Protein AF-A0A1V5L4I0-F1 (afdb_monomer)

Nearest PDB structures (foldseek):
  5oeh-assembly1_A  TM=4.488E-01  e=4.519E+00  Homo sapiens

Radius of gyration: 21.39 Å; Cα contacts (8 Å, |Δi|>4): 275; chains: 1; bounding box: 57×48×57 Å

Sequence (275 aa):
MVDYLITRLFEIEHKRDAINALISMSSSLIPVLKDIIENEKYKTNILVYLIEIIGKIMGRDGKDALLKCLINTKNRRVKEAVLKALNNKSVIVEKSYIKDINKLIYKEMKNISFLISCLVNIEEDGNENDFKEVVINAIIDDINQAKLRVVGMVNLFLKEKVDCKNILIKDNLDNIKACGIKLGKIEAFNNLPYKIILGRIDKDFKNNKKDIKESLSQIITSDFEMTTKWLRACGLKLAYLVDKDYFLKDFEKATTDPASVVRETAYKVLYKGDK

Mean predicted aligned error: 9.09 Å

Solvent-accessible surface area (backbone atoms only — not comparable to full-atom values): 15451 Å² total; per-residue (Å²): 110,68,68,58,38,59,59,31,56,76,38,80,90,43,23,65,58,27,52,52,53,55,50,71,54,34,67,80,43,41,68,60,52,37,56,43,57,75,63,57,76,56,59,68,73,54,48,31,53,54,39,50,45,42,40,73,46,51,53,74,68,36,50,53,44,41,54,52,41,49,73,69,54,73,48,63,68,47,38,51,37,34,37,50,26,42,57,76,65,65,46,72,70,51,81,90,49,49,68,59,53,50,51,50,41,53,49,40,51,52,39,40,50,52,46,43,49,36,48,46,26,54,70,68,59,78,74,88,50,82,64,54,55,57,39,48,52,40,44,51,51,54,37,51,53,38,51,51,52,40,53,42,59,49,53,27,71,60,75,65,84,79,74,81,76,81,84,80,61,59,73,62,44,49,59,39,52,74,66,69,55,62,67,73,54,66,69,62,51,78,86,49,60,59,65,63,50,40,66,65,45,34,80,80,66,65,70,75,93,57,55,44,66,60,35,34,50,48,45,49,69,47,53,73,78,69,38,52,65,62,43,24,25,41,26,51,56,47,41,49,76,74,42,48,78,84,42,46,68,61,36,59,57,30,54,70,42,92,48,63,65,31,15,54,44,23,47,40,64,73,77,58,55,92,123

Secondary structure (DSSP, 8-state):
-HHHHHHHTT-HHHHHHHHHHHHHTGGGGHHHHHHHHHTT-S-HHHHHHHHHHHHHH--HHHHHHHHHHHHH---HHHHHHHHHHHHHTTPPPPHHHHHHHHHHHHHHHHHHHHHHHHHHHHHTT----HHHHHHHHHHHHHHHHHHHHHHHHHHHHH-S----SSSSSHHHHHHHHTTT--THHHHTTSSS-HHHHHHHHHHHH-PPP--HHHHHHHHHHS-TTTS-HHHHHHHHHHHHHHHTTTTHHHHHHHTT-SSHHHHHHHHIIIII---

Structure (mmCIF, N/CA/C/O backbone):
data_AF-A0A1V5L4I0-F1
#
_entry.id   AF-A0A1V5L4I0-F1
#
loop_
_atom_site.group_PDB
_atom_site.id
_atom_site.type_symbol
_atom_site.label_atom_id
_atom_site.label_alt_id
_atom_site.label_comp_id
_atom_site.label_asym_id
_atom_site.label_entity_id
_atom_site.label_seq_id
_atom_site.pdbx_PDB_ins_code
_atom_site.Cartn_x
_atom_site.Cartn_y
_atom_site.Cartn_z
_atom_site.occupancy
_atom_site.B_iso_or_equiv
_atom_site.auth_seq_id
_atom_site.auth_comp_id
_atom_site.auth_asym_id
_atom_site.auth_atom_id
_atom_site.pdbx_PDB_model_num
ATOM 1 N N . MET A 1 1 ? 0.931 -15.833 -28.528 1.00 79.88 1 MET A N 1
ATOM 2 C CA . MET A 1 1 ? 2.104 -16.400 -27.814 1.00 79.88 1 MET A CA 1
ATOM 3 C C . MET A 1 1 ? 2.351 -15.701 -26.478 1.00 79.88 1 MET A C 1
ATOM 5 O O . MET A 1 1 ? 2.413 -16.394 -25.474 1.00 79.88 1 MET A O 1
ATOM 9 N N . VAL A 1 2 ? 2.431 -14.364 -26.429 1.00 81.06 2 VAL A N 1
ATOM 10 C CA . VAL A 1 2 ? 2.614 -13.619 -25.164 1.00 81.06 2 VAL A CA 1
ATOM 11 C C . VAL A 1 2 ? 1.481 -13.884 -24.163 1.00 81.06 2 VAL A C 1
ATOM 13 O O . VAL A 1 2 ? 1.766 -14.260 -23.033 1.00 81.06 2 VAL A O 1
ATOM 16 N N . ASP A 1 3 ? 0.214 -13.822 -24.586 1.00 81.19 3 ASP A N 1
ATOM 17 C CA . ASP A 1 3 ? -0.932 -14.103 -23.698 1.00 81.19 3 ASP A CA 1
ATOM 18 C C . ASP A 1 3 ? -0.922 -15.526 -23.124 1.00 81.19 3 ASP A C 1
ATOM 20 O O . ASP A 1 3 ? -1.280 -15.749 -21.968 1.00 81.19 3 ASP A O 1
ATOM 24 N N . TYR A 1 4 ? -0.438 -16.494 -23.907 1.00 85.44 4 TYR A N 1
ATOM 25 C CA . TYR A 1 4 ? -0.246 -17.865 -23.441 1.00 85.44 4 TYR A CA 1
ATOM 26 C C . TYR A 1 4 ? 0.802 -17.924 -22.321 1.00 85.44 4 TYR A C 1
ATOM 28 O O . TYR A 1 4 ? 0.533 -18.480 -21.260 1.00 85.44 4 TYR A O 1
ATOM 36 N N . LEU A 1 5 ? 1.964 -17.287 -22.505 1.00 85.19 5 LEU A N 1
ATOM 37 C CA . LEU A 1 5 ? 3.008 -17.228 -21.476 1.00 85.19 5 LEU A CA 1
ATOM 38 C C . LEU A 1 5 ? 2.544 -16.483 -20.216 1.00 85.19 5 LEU A C 1
ATOM 40 O O . LEU A 1 5 ? 2.857 -16.911 -19.109 1.00 85.19 5 LEU A O 1
ATOM 44 N N . ILE A 1 6 ? 1.753 -15.416 -20.364 1.00 82.81 6 ILE A N 1
ATOM 45 C CA . ILE A 1 6 ? 1.159 -14.690 -19.231 1.00 82.81 6 ILE A CA 1
ATOM 46 C C . ILE A 1 6 ? 0.182 -15.584 -18.465 1.00 82.81 6 ILE A C 1
ATOM 48 O O . ILE A 1 6 ? 0.200 -15.601 -17.237 1.00 82.81 6 ILE A O 1
ATOM 52 N N . THR A 1 7 ? -0.620 -16.380 -19.171 1.00 81.25 7 THR A N 1
ATOM 53 C CA . THR A 1 7 ? -1.537 -17.344 -18.546 1.00 81.25 7 THR A CA 1
ATOM 54 C C . THR A 1 7 ? -0.767 -18.433 -17.786 1.00 81.25 7 THR A C 1
ATOM 56 O O . THR A 1 7 ? -1.160 -18.824 -16.690 1.00 81.25 7 THR A O 1
ATOM 59 N N . ARG A 1 8 ? 0.403 -18.852 -18.281 1.00 84.06 8 ARG A N 1
ATOM 60 C CA . ARG A 1 8 ? 1.276 -19.811 -17.579 1.00 84.06 8 ARG A CA 1
ATOM 61 C C . ARG A 1 8 ? 1.972 -19.233 -16.338 1.00 84.06 8 ARG A C 1
ATOM 63 O O . ARG A 1 8 ? 2.458 -20.003 -15.516 1.00 84.06 8 ARG A O 1
ATOM 70 N N . LEU A 1 9 ? 1.966 -17.911 -16.116 1.00 81.62 9 LEU A N 1
ATOM 71 C CA . LEU A 1 9 ? 2.456 -17.317 -14.857 1.00 81.62 9 LEU A CA 1
ATOM 72 C C . LEU A 1 9 ? 1.605 -17.707 -13.635 1.00 81.62 9 LEU A C 1
ATOM 74 O O . LEU A 1 9 ? 2.059 -17.538 -12.500 1.00 81.62 9 LEU A O 1
ATOM 78 N N . PHE A 1 10 ? 0.386 -18.208 -13.850 1.00 78.25 10 PHE A N 1
ATOM 79 C CA . PHE A 1 10 ? -0.503 -18.686 -12.789 1.00 78.25 10 PHE A CA 1
ATOM 80 C C . PHE A 1 10 ? -0.213 -20.114 -12.331 1.00 78.25 10 PHE A C 1
ATOM 82 O O . PHE A 1 10 ? -0.656 -20.509 -11.254 1.00 78.25 10 PHE A O 1
ATOM 89 N N . GLU A 1 11 ? 0.516 -20.882 -13.130 1.00 82.44 11 GLU A N 1
ATOM 90 C CA . GLU A 1 11 ? 0.754 -22.295 -12.886 1.00 82.44 11 GLU A CA 1
ATOM 91 C C . GLU A 1 11 ? 2.136 -22.450 -12.266 1.00 82.44 11 GLU A C 1
ATOM 93 O O . GLU A 1 11 ? 3.146 -22.148 -12.899 1.00 82.44 11 GLU A O 1
ATOM 98 N N . ILE A 1 12 ? 2.187 -22.888 -11.005 1.00 77.75 12 ILE A N 1
ATOM 99 C CA . ILE A 1 12 ? 3.434 -22.967 -10.226 1.00 77.75 12 ILE A CA 1
ATOM 100 C C . ILE A 1 12 ? 4.513 -23.747 -10.989 1.00 77.75 12 ILE A C 1
ATOM 102 O O . ILE A 1 12 ? 5.662 -23.308 -11.034 1.00 77.75 12 ILE A O 1
ATOM 106 N N . GLU A 1 13 ? 4.116 -24.845 -11.631 1.00 85.62 13 GLU A N 1
ATOM 107 C CA . GLU A 1 13 ? 4.985 -25.748 -12.392 1.00 85.62 13 GLU A CA 1
ATOM 108 C C . GLU A 1 13 ? 5.616 -25.074 -13.618 1.00 85.62 13 GLU A C 1
ATOM 110 O O . GLU A 1 13 ? 6.784 -25.304 -13.915 1.00 85.62 13 GLU A O 1
ATOM 115 N N . HIS A 1 14 ? 4.887 -24.179 -14.288 1.00 84.56 14 HIS A N 1
ATOM 116 C CA . HIS A 1 14 ? 5.320 -23.549 -15.540 1.00 84.56 14 HIS A CA 1
ATOM 117 C C . HIS A 1 14 ? 5.786 -22.101 -15.376 1.00 84.56 14 HIS A C 1
ATOM 119 O O . HIS A 1 14 ? 6.335 -21.503 -16.302 1.00 84.56 14 HIS A O 1
ATOM 125 N N . LYS A 1 15 ? 5.607 -21.517 -14.189 1.00 82.12 15 LYS A N 1
ATOM 126 C CA . LYS A 1 15 ? 5.885 -20.105 -13.922 1.00 82.12 15 LYS A CA 1
ATOM 127 C C . LYS A 1 15 ? 7.334 -19.718 -14.206 1.00 82.12 15 LYS A C 1
ATOM 129 O O . LYS A 1 15 ? 7.579 -18.658 -14.780 1.00 82.12 15 LYS A O 1
ATOM 134 N N . ARG A 1 16 ? 8.306 -20.532 -13.781 1.00 86.25 16 ARG A N 1
ATOM 135 C CA . ARG A 1 16 ? 9.734 -20.226 -13.984 1.00 86.25 16 ARG A CA 1
ATOM 136 C C . ARG A 1 16 ? 10.076 -20.196 -15.472 1.00 86.25 16 ARG A C 1
ATOM 138 O O . ARG A 1 16 ? 10.735 -19.259 -15.921 1.00 86.25 16 ARG A O 1
ATOM 145 N N . ASP A 1 17 ? 9.582 -21.176 -16.215 1.00 87.56 17 ASP A N 1
ATOM 146 C CA . ASP A 1 17 ? 9.816 -21.290 -17.652 1.00 87.56 17 ASP A CA 1
ATOM 147 C C . ASP A 1 17 ? 9.115 -20.165 -18.410 1.00 87.56 17 ASP A C 1
ATOM 149 O O . ASP A 1 17 ? 9.724 -19.540 -19.273 1.00 87.56 17 ASP A O 1
ATOM 153 N N . ALA A 1 18 ? 7.890 -19.811 -18.010 1.00 86.62 18 ALA A N 1
ATOM 154 C CA . ALA A 1 18 ? 7.165 -18.671 -18.556 1.00 86.62 18 ALA A CA 1
ATOM 155 C C . ALA A 1 18 ? 7.910 -17.345 -18.328 1.00 86.62 18 ALA A C 1
ATOM 157 O O . ALA A 1 18 ? 8.061 -16.559 -19.263 1.00 86.62 18 ALA A O 1
ATOM 158 N N . ILE A 1 19 ? 8.437 -17.103 -17.120 1.00 86.62 19 ILE A N 1
ATOM 159 C CA . ILE A 1 19 ? 9.249 -15.910 -16.823 1.00 86.62 19 ILE A CA 1
ATOM 160 C C . ILE A 1 19 ? 10.507 -15.879 -17.698 1.00 86.62 19 ILE A C 1
ATOM 162 O O . ILE A 1 19 ? 10.816 -14.843 -18.284 1.00 86.62 19 ILE A O 1
ATOM 166 N N . ASN A 1 20 ? 11.232 -16.995 -17.801 1.00 88.12 20 ASN A N 1
ATOM 167 C CA . ASN A 1 20 ? 12.458 -17.069 -18.596 1.00 88.12 20 ASN A CA 1
ATOM 168 C C . ASN A 1 20 ? 12.181 -16.878 -20.092 1.00 88.12 20 ASN A C 1
ATOM 170 O O . ASN A 1 20 ? 12.905 -16.134 -20.752 1.00 88.12 20 ASN A O 1
ATOM 174 N N . ALA A 1 21 ? 11.108 -17.483 -20.607 1.00 87.75 21 ALA A N 1
ATOM 175 C CA . ALA A 1 21 ? 10.664 -17.308 -21.983 1.00 87.75 21 ALA A CA 1
ATOM 176 C C . ALA A 1 21 ? 10.323 -15.839 -22.263 1.00 87.75 21 ALA A C 1
ATOM 178 O O . ALA A 1 21 ? 10.843 -15.263 -23.216 1.00 87.75 21 ALA A O 1
ATOM 179 N N . LEU A 1 22 ? 9.549 -15.188 -21.389 1.00 88.44 22 LEU A N 1
ATOM 180 C CA . LEU A 1 22 ? 9.229 -13.763 -21.519 1.00 88.44 22 LEU A CA 1
ATOM 181 C C . LEU A 1 22 ? 10.491 -12.884 -21.482 1.00 88.44 22 LEU A C 1
ATOM 183 O O . LEU A 1 22 ? 10.628 -11.973 -22.292 1.00 88.44 22 LEU A O 1
ATOM 187 N N . ILE A 1 23 ? 11.457 -13.179 -20.607 1.00 87.56 23 ILE A N 1
ATOM 188 C CA . ILE A 1 23 ? 12.741 -12.458 -20.573 1.00 87.56 23 ILE A CA 1
ATOM 189 C C . ILE A 1 23 ? 13.526 -12.659 -21.877 1.00 87.56 23 ILE A C 1
ATOM 191 O O . ILE A 1 23 ? 14.102 -11.700 -22.388 1.00 87.56 23 ILE A O 1
ATOM 195 N N . SER A 1 24 ? 13.530 -13.874 -22.435 1.00 88.06 24 SER A N 1
ATOM 196 C CA . SER A 1 24 ? 14.247 -14.189 -23.680 1.00 88.06 24 SER A CA 1
ATOM 197 C C . SER A 1 24 ? 13.701 -13.441 -24.900 1.00 88.06 24 SER A C 1
ATOM 199 O O . SER A 1 24 ? 14.454 -13.147 -25.823 1.00 88.06 24 SER A O 1
ATOM 201 N N . MET A 1 25 ? 12.423 -13.039 -24.871 1.00 86.62 25 MET A N 1
ATOM 202 C CA . MET A 1 25 ? 11.825 -12.179 -25.900 1.00 86.62 25 MET A CA 1
ATOM 203 C C . MET A 1 25 ? 12.384 -10.743 -25.875 1.00 86.62 25 MET A C 1
ATOM 205 O O . MET A 1 25 ? 12.253 -10.011 -26.859 1.00 86.62 25 MET A O 1
ATOM 209 N N . SER A 1 26 ? 13.075 -10.352 -24.798 1.00 85.31 26 SER A N 1
ATOM 210 C CA . SER A 1 26 ? 13.821 -9.094 -24.663 1.00 85.31 26 SER A CA 1
ATOM 211 C C . SER A 1 26 ? 12.974 -7.830 -24.914 1.00 85.31 26 SER A C 1
ATOM 213 O O . SER A 1 26 ? 11.789 -7.788 -24.590 1.00 85.31 26 SER A O 1
ATOM 215 N N . SER A 1 27 ? 13.566 -6.767 -25.467 1.00 81.69 27 SER A N 1
ATOM 216 C CA . SER A 1 27 ? 12.932 -5.456 -25.656 1.00 81.69 27 SER A CA 1
ATOM 217 C C . SER A 1 27 ? 11.676 -5.484 -26.533 1.00 81.69 27 SER A C 1
ATOM 219 O O . SER A 1 27 ? 10.802 -4.638 -26.346 1.00 81.69 27 SER A O 1
ATOM 221 N N . SER A 1 28 ? 11.531 -6.474 -27.423 1.00 85.19 28 SER A N 1
ATOM 222 C CA . SER A 1 28 ? 10.339 -6.636 -28.274 1.00 85.19 28 SER A CA 1
ATOM 223 C C . SER A 1 28 ? 9.042 -6.844 -27.477 1.00 85.19 28 SER A C 1
ATOM 225 O O . SER A 1 28 ? 7.953 -6.546 -27.963 1.00 85.19 28 SER A O 1
ATOM 227 N N . LEU A 1 29 ? 9.158 -7.300 -26.226 1.00 86.75 29 LEU A N 1
ATOM 228 C CA . LEU A 1 29 ? 8.039 -7.557 -25.326 1.00 86.75 29 LEU A CA 1
ATOM 229 C C . LEU A 1 29 ? 7.550 -6.289 -24.591 1.00 86.75 29 LEU A C 1
ATOM 231 O O . LEU A 1 29 ? 6.425 -6.259 -24.089 1.00 86.75 29 LEU A O 1
ATOM 235 N N . ILE A 1 30 ? 8.363 -5.227 -24.538 1.00 85.50 30 ILE A N 1
ATOM 236 C CA . ILE A 1 30 ? 8.072 -4.015 -23.754 1.00 85.50 30 ILE A CA 1
ATOM 237 C C . ILE A 1 30 ? 6.745 -3.344 -24.155 1.00 85.50 30 ILE A C 1
ATOM 239 O O . ILE A 1 30 ? 5.977 -3.035 -23.244 1.00 85.50 30 ILE A O 1
ATOM 243 N N . PRO A 1 31 ? 6.412 -3.143 -25.448 1.00 85.56 31 PRO A N 1
ATOM 244 C CA . PRO A 1 31 ? 5.155 -2.494 -25.829 1.00 85.56 31 PRO A CA 1
ATOM 245 C C . PRO A 1 31 ? 3.916 -3.256 -25.343 1.00 85.56 31 PRO A C 1
ATOM 247 O O . PRO A 1 31 ? 2.964 -2.646 -24.862 1.00 85.56 31 PRO A O 1
ATOM 250 N N . VAL A 1 32 ? 3.956 -4.591 -25.404 1.00 84.75 32 VAL A N 1
ATOM 251 C CA . VAL A 1 32 ? 2.846 -5.451 -24.967 1.00 84.75 32 VAL A CA 1
ATOM 252 C C . VAL A 1 32 ? 2.684 -5.392 -23.450 1.00 84.75 32 VAL A C 1
ATOM 254 O O . VAL A 1 32 ? 1.578 -5.218 -22.945 1.00 84.75 32 VAL A O 1
ATOM 257 N N . LEU A 1 33 ? 3.786 -5.483 -22.698 1.00 83.69 33 LEU A N 1
ATOM 258 C CA . LEU A 1 33 ? 3.721 -5.403 -21.237 1.00 83.69 33 LEU A CA 1
ATOM 259 C C . LEU A 1 33 ? 3.332 -4.009 -20.742 1.00 83.69 33 LEU A C 1
ATOM 261 O O . LEU A 1 33 ? 2.654 -3.898 -19.723 1.00 83.69 33 LEU A O 1
ATOM 265 N N . LYS A 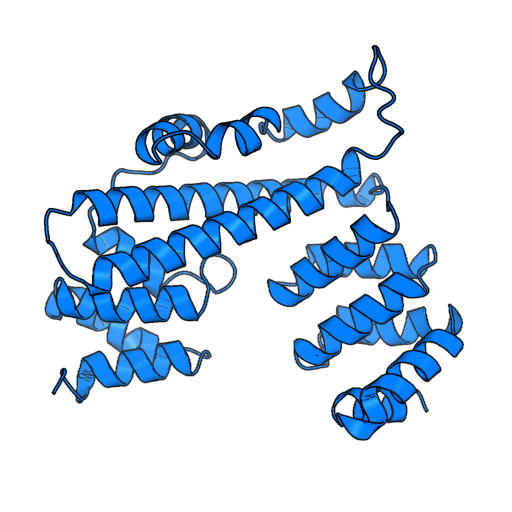1 34 ? 3.734 -2.958 -21.463 1.00 83.81 34 LYS A N 1
ATOM 266 C CA . LYS A 1 34 ? 3.336 -1.580 -21.176 1.00 83.81 34 LYS A CA 1
ATOM 267 C C . LYS A 1 34 ? 1.820 -1.423 -21.257 1.00 83.81 34 LYS A C 1
ATOM 269 O O . LYS A 1 34 ? 1.226 -0.988 -20.277 1.00 83.81 34 LYS A O 1
ATOM 274 N N . ASP A 1 35 ? 1.204 -1.848 -22.361 1.00 84.69 35 ASP A N 1
ATOM 275 C CA . ASP A 1 35 ? -0.256 -1.800 -22.525 1.00 84.69 35 ASP A CA 1
ATOM 276 C C . ASP A 1 35 ? -0.983 -2.564 -21.407 1.00 84.69 35 ASP A C 1
ATOM 278 O O . ASP A 1 35 ? -1.992 -2.111 -20.865 1.00 84.69 35 ASP A O 1
ATOM 282 N N . ILE A 1 36 ? -0.442 -3.714 -21.012 1.00 83.75 36 ILE A N 1
ATOM 283 C CA . ILE A 1 36 ? -1.016 -4.541 -19.953 1.00 83.75 36 ILE A CA 1
ATOM 284 C C . ILE A 1 36 ? -0.972 -3.846 -18.585 1.00 83.75 36 ILE A C 1
ATOM 286 O O . ILE A 1 36 ? -1.956 -3.891 -17.841 1.00 83.75 36 ILE A O 1
ATOM 290 N N . ILE A 1 37 ? 0.159 -3.226 -18.246 1.00 83.00 37 ILE A N 1
ATOM 291 C CA . ILE A 1 37 ? 0.357 -2.568 -16.953 1.00 83.00 37 ILE A CA 1
ATOM 292 C C . ILE A 1 37 ? -0.413 -1.246 -16.881 1.00 83.00 37 ILE A C 1
ATOM 294 O O . ILE A 1 37 ? -1.035 -0.978 -15.857 1.00 83.00 37 ILE A O 1
ATOM 298 N N . GLU A 1 38 ? -0.403 -0.439 -17.946 1.00 79.44 38 GLU A N 1
ATOM 299 C CA . GLU A 1 38 ? -1.090 0.862 -17.981 1.00 79.44 38 GLU A CA 1
ATOM 300 C C . GLU A 1 38 ? -2.611 0.720 -17.855 1.00 79.44 38 GLU A C 1
ATOM 302 O O . GLU A 1 38 ? -3.254 1.560 -17.232 1.00 79.44 38 GLU A O 1
ATOM 307 N N . ASN A 1 39 ? -3.177 -0.370 -18.378 1.00 77.31 39 ASN A N 1
ATOM 308 C CA . ASN A 1 39 ? -4.610 -0.644 -18.303 1.00 77.31 39 ASN A CA 1
ATOM 309 C C . ASN A 1 39 ? -5.020 -1.500 -17.089 1.00 77.31 39 ASN A C 1
ATOM 311 O O . ASN A 1 39 ? -6.182 -1.887 -16.998 1.00 77.31 39 ASN A O 1
ATOM 315 N N . GLU A 1 40 ? -4.077 -1.865 -16.207 1.00 74.81 40 GLU A N 1
ATOM 316 C CA . GLU A 1 40 ? -4.290 -2.765 -15.058 1.00 74.81 40 GLU A CA 1
ATOM 317 C C . GLU A 1 40 ? -5.154 -4.007 -15.401 1.00 74.81 40 GLU A C 1
ATOM 319 O O . GLU A 1 40 ? -5.936 -4.488 -14.582 1.00 74.81 40 GLU A O 1
ATOM 324 N N . LYS A 1 41 ? -5.003 -4.565 -16.617 1.00 74.19 41 LYS A N 1
ATOM 325 C CA . LYS A 1 41 ? -5.882 -5.622 -17.183 1.00 74.19 41 LYS A CA 1
ATOM 326 C C . LYS A 1 41 ? -5.898 -6.929 -16.380 1.00 74.19 41 LYS A C 1
ATOM 328 O O . LYS A 1 41 ? -6.712 -7.814 -16.634 1.00 74.19 41 LYS A O 1
ATOM 333 N N . TYR A 1 42 ? -4.975 -7.078 -15.437 1.00 83.06 42 TYR A N 1
ATOM 334 C CA . TYR A 1 42 ? -4.648 -8.327 -14.771 1.00 83.06 42 TYR A CA 1
ATOM 335 C C . TYR A 1 42 ? -4.596 -8.164 -13.250 1.00 83.06 42 TYR A C 1
ATOM 337 O O . TYR A 1 42 ? -4.371 -7.083 -12.712 1.00 83.06 42 TYR A O 1
ATOM 345 N N . LYS A 1 43 ? -4.762 -9.279 -12.528 1.00 84.12 43 LYS A N 1
ATOM 346 C CA . LYS A 1 43 ? -4.659 -9.311 -11.061 1.00 84.12 43 LYS A CA 1
ATOM 347 C C . LYS A 1 43 ? -3.280 -8.822 -10.594 1.00 84.12 43 LYS A C 1
ATOM 349 O O . LYS A 1 43 ? -2.265 -9.141 -11.209 1.00 84.12 43 LYS A O 1
ATOM 354 N N . THR A 1 44 ? -3.237 -8.176 -9.426 1.00 87.50 44 THR A N 1
ATOM 355 C CA . THR A 1 44 ? -2.024 -7.630 -8.777 1.00 87.50 44 THR A CA 1
ATOM 356 C C . THR A 1 44 ? -0.792 -8.532 -8.866 1.00 87.50 44 THR A C 1
ATOM 358 O O . THR A 1 44 ? 0.284 -8.059 -9.206 1.00 87.50 44 THR A O 1
ATOM 361 N N . ASN A 1 45 ? -0.928 -9.830 -8.572 1.00 85.69 45 ASN A N 1
ATOM 362 C CA . ASN A 1 45 ? 0.213 -10.753 -8.563 1.00 85.69 45 ASN A CA 1
ATOM 363 C C . ASN A 1 45 ? 0.863 -10.891 -9.949 1.00 85.69 45 ASN A C 1
ATOM 365 O O . ASN A 1 45 ? 2.080 -10.995 -10.045 1.00 85.69 45 ASN A O 1
ATOM 369 N N . ILE A 1 46 ? 0.060 -10.860 -11.014 1.00 86.12 46 ILE A N 1
ATOM 370 C CA . ILE A 1 46 ? 0.544 -10.935 -12.396 1.00 86.12 46 ILE A CA 1
ATOM 371 C C . ILE A 1 46 ? 1.247 -9.637 -12.738 1.00 86.12 46 ILE A C 1
ATOM 373 O O . ILE A 1 46 ? 2.377 -9.677 -13.203 1.00 86.12 46 ILE A O 1
ATOM 377 N N . LEU A 1 47 ? 0.614 -8.496 -12.442 1.00 89.31 47 LEU A N 1
ATOM 378 C CA . LEU A 1 47 ? 1.213 -7.183 -12.673 1.00 89.31 47 LEU A CA 1
ATOM 379 C C . LEU A 1 47 ? 2.589 -7.085 -12.008 1.00 89.31 47 LEU A C 1
ATOM 381 O O . LEU A 1 47 ? 3.535 -6.643 -12.649 1.00 89.31 47 LEU A O 1
ATOM 385 N N . VAL A 1 48 ? 2.732 -7.583 -10.775 1.00 91.19 48 VAL A N 1
ATOM 386 C CA . VAL A 1 48 ? 4.027 -7.660 -10.082 1.00 91.19 48 VAL A CA 1
ATOM 387 C C . VAL A 1 48 ? 5.046 -8.488 -10.875 1.00 91.19 48 VAL A C 1
ATOM 389 O O . VAL A 1 48 ? 6.154 -8.006 -11.095 1.00 91.19 48 VAL A O 1
ATOM 392 N N . TYR A 1 49 ? 4.693 -9.681 -11.368 1.00 89.94 49 TYR A N 1
ATOM 393 C CA . TYR A 1 49 ? 5.615 -10.478 -12.193 1.00 89.94 49 TYR A CA 1
ATOM 394 C C . TYR A 1 49 ? 5.974 -9.797 -13.514 1.00 89.94 49 TYR A C 1
ATOM 396 O O . TYR A 1 49 ? 7.134 -9.821 -13.920 1.00 89.94 49 TYR A O 1
ATOM 404 N N . LEU A 1 50 ? 5.011 -9.158 -14.179 1.00 90.81 50 LEU A N 1
ATOM 405 C CA . LEU A 1 50 ? 5.266 -8.433 -15.423 1.00 90.81 50 LEU A CA 1
ATOM 406 C C . LEU A 1 50 ? 6.190 -7.233 -15.187 1.00 90.81 50 LEU A C 1
ATOM 408 O O . LEU A 1 50 ? 7.116 -7.018 -15.963 1.00 90.81 50 LEU A O 1
ATOM 412 N N . ILE A 1 51 ? 6.011 -6.507 -14.081 1.00 93.00 51 ILE A N 1
ATOM 413 C CA . ILE A 1 51 ? 6.912 -5.430 -13.654 1.00 93.00 51 ILE A CA 1
ATOM 414 C C . ILE A 1 51 ? 8.323 -5.958 -13.397 1.00 93.00 51 ILE A C 1
ATOM 416 O O . ILE A 1 51 ? 9.292 -5.337 -13.829 1.00 93.00 51 ILE A O 1
ATOM 420 N N . GLU A 1 52 ? 8.464 -7.104 -12.728 1.00 90.31 52 GLU A N 1
ATOM 421 C CA . GLU A 1 52 ? 9.770 -7.735 -12.508 1.00 90.31 52 GLU A CA 1
ATOM 422 C C . GLU A 1 52 ? 10.445 -8.131 -13.829 1.00 90.31 52 GLU A C 1
ATOM 424 O O . GLU A 1 52 ? 11.656 -7.949 -13.979 1.00 90.31 52 GLU A O 1
ATOM 429 N N . ILE A 1 53 ? 9.674 -8.633 -14.800 1.00 90.50 53 ILE A N 1
ATOM 430 C CA . ILE A 1 53 ? 10.163 -8.970 -16.143 1.00 90.50 53 ILE A CA 1
ATOM 431 C C . ILE A 1 53 ? 10.623 -7.707 -16.876 1.00 90.50 53 ILE A C 1
ATOM 433 O O . ILE A 1 53 ? 11.775 -7.677 -17.317 1.00 90.50 53 ILE A O 1
ATOM 437 N N . ILE A 1 54 ? 9.796 -6.650 -16.939 1.00 90.88 54 ILE A N 1
ATOM 438 C CA . ILE A 1 54 ? 10.206 -5.352 -17.508 1.00 90.88 54 ILE A CA 1
ATOM 439 C C . ILE A 1 54 ? 11.471 -4.868 -16.805 1.00 90.88 54 ILE A C 1
ATOM 441 O O . ILE A 1 54 ? 12.432 -4.490 -17.465 1.00 90.88 54 ILE A O 1
ATOM 445 N N . GLY A 1 55 ? 11.513 -4.950 -15.475 1.00 89.06 55 GLY A N 1
ATOM 446 C CA . GLY A 1 55 ? 12.661 -4.579 -14.658 1.00 89.06 55 GLY A CA 1
ATOM 447 C C . GLY A 1 55 ? 13.968 -5.239 -15.094 1.00 89.06 55 GLY A C 1
ATOM 448 O O . GLY A 1 55 ? 15.022 -4.610 -15.038 1.00 89.06 55 GLY A O 1
ATOM 449 N N . LYS A 1 56 ? 13.922 -6.488 -15.568 1.00 89.12 56 LYS A N 1
ATOM 450 C CA . LYS A 1 56 ? 15.102 -7.226 -16.043 1.00 89.12 56 LYS A CA 1
ATOM 451 C C . LYS A 1 56 ? 15.531 -6.810 -17.448 1.00 89.12 56 LYS A C 1
ATOM 453 O O . LYS A 1 56 ? 16.729 -6.606 -17.657 1.00 89.12 56 LYS A O 1
ATOM 458 N N . ILE A 1 57 ? 14.573 -6.651 -18.361 1.00 88.56 57 ILE A N 1
ATOM 459 C CA . ILE A 1 57 ? 14.806 -6.381 -19.793 1.00 88.56 57 ILE A CA 1
ATOM 460 C C . ILE A 1 57 ? 14.763 -4.889 -20.161 1.00 88.56 57 ILE A C 1
ATOM 462 O O . ILE A 1 57 ? 14.836 -4.559 -21.343 1.00 88.56 57 ILE A O 1
ATOM 466 N N . MET A 1 58 ? 14.599 -3.986 -19.184 1.00 83.62 58 MET A N 1
ATOM 467 C CA . MET A 1 58 ? 14.269 -2.585 -19.465 1.00 83.62 58 MET A CA 1
ATOM 468 C C . MET A 1 58 ? 15.308 -1.886 -20.353 1.00 83.62 58 MET A C 1
ATOM 470 O O . MET A 1 58 ? 16.504 -1.881 -20.065 1.00 83.62 58 MET A O 1
ATOM 474 N N . GLY A 1 59 ? 14.805 -1.230 -21.398 1.00 83.25 59 GLY A N 1
ATOM 475 C CA . GLY A 1 59 ? 15.452 -0.109 -22.079 1.00 83.25 59 GLY A CA 1
ATOM 476 C C . GLY A 1 59 ? 14.738 1.206 -21.742 1.00 83.25 59 GLY A C 1
ATOM 477 O O . GLY A 1 59 ? 14.013 1.290 -20.747 1.00 83.25 59 GLY A O 1
ATOM 478 N N . ARG A 1 60 ? 14.887 2.225 -22.596 1.00 85.25 60 ARG A N 1
ATOM 479 C CA . ARG A 1 60 ? 14.230 3.537 -22.424 1.00 85.25 60 ARG A CA 1
ATOM 480 C C . ARG A 1 60 ? 12.706 3.424 -22.280 1.00 85.25 60 ARG A C 1
ATOM 482 O O . ARG A 1 60 ? 12.143 3.998 -21.354 1.00 85.25 60 ARG A O 1
ATOM 489 N N . ASP A 1 61 ? 12.063 2.626 -23.127 1.00 85.69 61 ASP A N 1
ATOM 490 C CA . ASP A 1 61 ? 10.600 2.483 -23.122 1.00 85.69 61 ASP A CA 1
ATOM 491 C C . ASP A 1 61 ? 10.085 1.728 -21.890 1.00 85.69 61 ASP A C 1
ATOM 493 O O . ASP A 1 61 ? 9.028 2.049 -21.351 1.00 85.69 61 ASP A O 1
ATOM 497 N N . GLY A 1 62 ? 10.860 0.754 -21.399 1.00 87.88 62 GLY A N 1
ATOM 498 C CA . GLY A 1 62 ? 10.546 0.031 -20.165 1.00 87.88 62 GLY A CA 1
ATOM 499 C C . GLY A 1 62 ? 10.655 0.938 -18.940 1.00 87.88 62 GLY A C 1
ATOM 500 O O . GLY A 1 62 ? 9.800 0.892 -18.058 1.00 87.88 62 GLY A O 1
ATOM 501 N N . LYS A 1 63 ? 11.664 1.817 -18.914 1.00 90.69 63 LYS A N 1
ATOM 502 C CA . LYS A 1 63 ? 11.788 2.873 -17.903 1.00 90.69 63 LYS A CA 1
ATOM 503 C C . LYS A 1 63 ? 10.566 3.799 -17.911 1.00 90.69 63 LYS A C 1
ATOM 505 O O . LYS A 1 63 ? 9.995 4.033 -16.849 1.00 90.69 63 LYS A O 1
ATOM 510 N N . ASP A 1 64 ? 10.171 4.310 -19.078 1.00 89.81 64 ASP A N 1
ATOM 511 C CA . ASP A 1 64 ? 9.011 5.203 -19.224 1.00 89.81 64 ASP A CA 1
ATOM 512 C C . ASP A 1 64 ? 7.717 4.541 -18.724 1.00 89.81 64 ASP A C 1
ATOM 514 O O . ASP A 1 64 ? 6.990 5.120 -17.916 1.00 89.81 64 ASP A O 1
ATOM 518 N N . ALA A 1 65 ? 7.479 3.289 -19.129 1.00 89.56 65 ALA A N 1
ATOM 519 C CA . ALA A 1 65 ? 6.324 2.503 -18.696 1.00 89.56 65 ALA A CA 1
ATOM 520 C C . ALA A 1 65 ? 6.278 2.325 -17.169 1.00 89.56 65 ALA A C 1
ATOM 522 O O . ALA A 1 65 ? 5.232 2.510 -16.546 1.00 89.56 65 ALA A O 1
ATOM 523 N N . LEU A 1 66 ? 7.417 2.006 -16.546 1.00 92.62 66 LEU A N 1
ATOM 524 C CA . LEU A 1 66 ? 7.503 1.846 -15.095 1.00 92.62 66 LEU A CA 1
ATOM 525 C C . LEU A 1 66 ? 7.291 3.173 -14.353 1.00 92.62 66 LEU A C 1
ATOM 527 O O . LEU A 1 66 ? 6.581 3.190 -13.353 1.00 92.62 66 LEU A O 1
ATOM 531 N N . LEU A 1 67 ? 7.840 4.292 -14.836 1.00 92.44 67 LEU A N 1
ATOM 532 C CA . LEU A 1 67 ? 7.616 5.609 -14.222 1.00 92.44 67 LEU A CA 1
ATOM 533 C C . LEU A 1 67 ? 6.146 6.044 -14.312 1.00 92.44 67 LEU A C 1
ATOM 535 O O . LEU A 1 67 ? 5.589 6.525 -13.325 1.00 92.44 67 LEU A O 1
ATOM 539 N N . LYS A 1 68 ? 5.480 5.808 -15.447 1.00 91.69 68 LYS A N 1
ATOM 540 C CA . LYS A 1 68 ? 4.033 6.043 -15.583 1.00 91.69 68 LYS A CA 1
ATOM 541 C C . LYS A 1 68 ? 3.220 5.150 -14.654 1.00 91.69 68 LYS A C 1
ATOM 543 O O . LYS A 1 68 ? 2.319 5.636 -13.975 1.00 91.69 68 LYS A O 1
ATOM 548 N N . CYS A 1 69 ? 3.569 3.866 -14.572 1.00 91.94 69 CYS A N 1
ATOM 549 C CA . CYS A 1 69 ? 2.920 2.933 -13.656 1.00 91.94 69 CYS A CA 1
ATOM 550 C C . CYS A 1 69 ? 3.061 3.384 -12.192 1.00 91.94 69 CYS A C 1
ATOM 552 O O . CYS A 1 69 ? 2.068 3.398 -11.469 1.00 91.94 69 CYS A O 1
ATOM 554 N N . LEU A 1 70 ? 4.255 3.829 -11.774 1.00 93.31 70 LEU A N 1
ATOM 555 C CA . LEU A 1 70 ? 4.510 4.372 -10.432 1.00 93.31 70 LEU A CA 1
ATOM 556 C C . LEU A 1 70 ? 3.547 5.515 -10.078 1.00 93.31 70 LEU A C 1
ATOM 558 O O . LEU A 1 70 ? 3.050 5.574 -8.952 1.00 93.31 70 LEU A O 1
ATOM 562 N N . ILE A 1 71 ? 3.304 6.414 -11.035 1.00 91.50 71 ILE A N 1
ATOM 563 C CA . ILE A 1 71 ? 2.468 7.608 -10.863 1.00 91.50 71 ILE A CA 1
ATOM 564 C C . ILE A 1 71 ? 0.983 7.257 -10.828 1.00 91.50 71 ILE A C 1
ATOM 566 O O . ILE A 1 71 ? 0.252 7.786 -9.991 1.00 91.50 71 ILE A O 1
ATOM 570 N N . ASN A 1 72 ? 0.548 6.361 -11.710 1.00 89.88 72 ASN A N 1
ATOM 571 C CA . ASN A 1 72 ? -0.872 6.115 -11.936 1.00 89.88 72 ASN A CA 1
ATOM 572 C C . ASN A 1 72 ? -1.453 5.014 -11.039 1.00 89.88 72 ASN A C 1
ATOM 574 O O . ASN A 1 72 ? -2.649 5.044 -10.748 1.00 89.88 72 ASN A O 1
ATOM 578 N N . THR A 1 73 ? -0.645 4.050 -10.580 1.00 88.62 73 THR A N 1
ATOM 579 C CA . THR A 1 73 ? -1.186 2.923 -9.814 1.00 88.62 73 THR A CA 1
ATOM 580 C C . THR A 1 73 ? -1.565 3.316 -8.385 1.00 88.62 73 THR A C 1
ATOM 582 O O . THR A 1 73 ? -0.793 3.914 -7.622 1.00 88.62 73 THR A O 1
ATOM 585 N N . LYS A 1 74 ? -2.765 2.892 -7.987 1.00 85.50 74 LYS A N 1
ATOM 586 C CA . LYS A 1 74 ? -3.260 2.982 -6.604 1.00 85.50 74 LYS A CA 1
ATOM 587 C C . LYS A 1 74 ? -2.803 1.801 -5.747 1.00 85.50 74 LYS A C 1
ATOM 589 O O . LYS A 1 74 ? -2.873 1.830 -4.520 1.00 85.50 74 LYS A O 1
ATOM 594 N N . ASN A 1 75 ? -2.325 0.735 -6.383 1.00 86.69 75 ASN A N 1
ATOM 595 C CA . ASN A 1 75 ? -2.001 -0.510 -5.710 1.00 86.69 75 ASN A CA 1
ATOM 596 C C . ASN A 1 75 ? -0.597 -0.459 -5.093 1.00 86.69 75 ASN A C 1
ATOM 598 O O . ASN A 1 75 ? 0.410 -0.427 -5.799 1.00 86.69 75 ASN A O 1
ATOM 602 N N . ARG A 1 76 ? -0.524 -0.510 -3.758 1.00 88.50 76 ARG A N 1
ATOM 603 C CA . ARG A 1 76 ? 0.741 -0.462 -3.003 1.00 88.50 76 ARG A CA 1
ATOM 604 C C . ARG A 1 76 ? 1.746 -1.534 -3.427 1.00 88.50 76 ARG A C 1
ATOM 606 O O . ARG A 1 76 ? 2.912 -1.213 -3.626 1.00 88.50 76 ARG A O 1
ATOM 613 N N . ARG A 1 77 ? 1.293 -2.774 -3.650 1.00 88.75 77 ARG A N 1
ATOM 614 C CA . ARG A 1 77 ? 2.176 -3.890 -4.042 1.00 88.75 77 ARG A CA 1
ATOM 615 C C . ARG A 1 77 ? 2.748 -3.699 -5.443 1.00 88.75 77 ARG A C 1
ATOM 617 O O . ARG A 1 77 ? 3.914 -3.999 -5.676 1.00 88.75 77 ARG A O 1
ATOM 624 N N . VAL A 1 78 ? 1.935 -3.185 -6.368 1.00 91.00 78 VAL A N 1
ATOM 625 C CA . VAL A 1 78 ? 2.390 -2.813 -7.718 1.00 91.00 78 VAL A CA 1
ATOM 626 C C . VAL A 1 78 ? 3.415 -1.687 -7.606 1.00 91.00 78 VA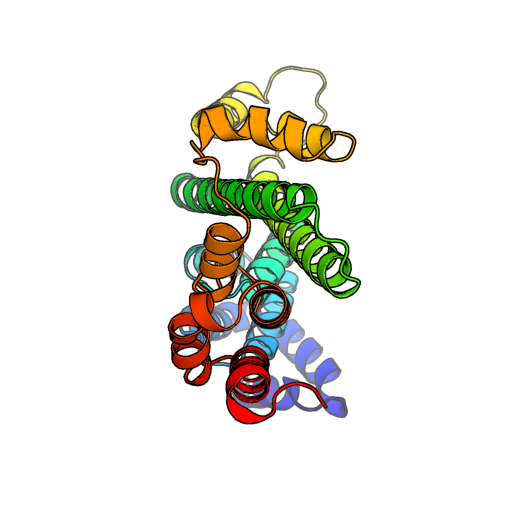L A C 1
ATOM 628 O O . VAL A 1 78 ? 4.514 -1.810 -8.137 1.00 91.00 78 VAL A O 1
ATOM 631 N N . LYS A 1 79 ? 3.113 -0.640 -6.829 1.00 91.62 79 LYS A N 1
ATOM 632 C CA . LYS A 1 79 ? 4.015 0.492 -6.583 1.00 91.62 79 LYS A CA 1
ATOM 633 C C . LYS A 1 79 ? 5.373 0.054 -6.022 1.00 91.62 79 LYS A C 1
ATOM 635 O O . LYS A 1 79 ? 6.411 0.501 -6.500 1.00 91.62 79 LYS A O 1
ATOM 640 N N . GLU A 1 80 ? 5.375 -0.849 -5.047 1.00 91.94 80 GLU A N 1
ATOM 641 C CA . GLU A 1 80 ? 6.586 -1.430 -4.454 1.00 91.94 80 GLU A CA 1
ATOM 642 C C . GLU A 1 80 ? 7.395 -2.241 -5.471 1.00 91.94 80 GLU A C 1
ATOM 644 O O . GLU A 1 80 ? 8.613 -2.073 -5.562 1.00 91.94 80 GLU A O 1
ATOM 649 N N . ALA A 1 81 ? 6.731 -3.068 -6.284 1.00 92.69 81 ALA A N 1
ATOM 650 C CA . ALA A 1 81 ? 7.389 -3.814 -7.354 1.00 92.69 81 ALA A CA 1
ATOM 651 C C . ALA A 1 81 ? 8.031 -2.876 -8.388 1.00 92.69 81 ALA A C 1
ATOM 653 O O . ALA A 1 81 ? 9.175 -3.097 -8.794 1.00 92.69 81 ALA A O 1
ATOM 654 N N . VAL A 1 82 ? 7.338 -1.795 -8.763 1.00 94.19 82 VAL A N 1
ATOM 655 C CA . VAL A 1 82 ? 7.856 -0.776 -9.686 1.00 94.19 82 VAL A CA 1
ATOM 656 C C . VAL A 1 82 ? 9.078 -0.078 -9.095 1.00 94.19 82 VAL A C 1
ATOM 658 O O . VAL A 1 82 ? 10.118 -0.006 -9.750 1.00 94.19 82 VAL A O 1
ATOM 661 N N . LEU A 1 83 ? 8.996 0.389 -7.845 1.00 92.12 83 LEU A N 1
ATOM 662 C CA . LEU A 1 83 ? 10.120 1.038 -7.167 1.00 92.12 83 LEU A CA 1
ATOM 663 C C . LEU A 1 83 ? 11.327 0.109 -7.053 1.00 92.12 83 LEU A C 1
ATOM 665 O O . LEU A 1 83 ? 12.454 0.550 -7.275 1.00 92.12 83 LEU A O 1
ATOM 669 N N . LYS A 1 84 ? 11.113 -1.174 -6.750 1.00 91.38 84 LYS A N 1
ATOM 670 C CA . LYS A 1 84 ? 12.181 -2.179 -6.716 1.00 91.38 84 LYS A CA 1
ATOM 671 C C . LYS A 1 84 ? 12.830 -2.346 -8.092 1.00 91.38 84 LYS A C 1
ATOM 673 O O . LYS A 1 84 ? 14.055 -2.315 -8.191 1.00 91.38 84 LYS A O 1
ATOM 678 N N . ALA A 1 85 ? 12.031 -2.478 -9.151 1.00 91.81 85 ALA A N 1
ATOM 679 C CA . ALA A 1 85 ? 12.527 -2.614 -10.519 1.00 91.81 85 ALA A CA 1
ATOM 680 C C . ALA A 1 85 ? 13.360 -1.395 -10.958 1.00 91.81 85 ALA A C 1
ATOM 682 O O . ALA A 1 85 ? 14.475 -1.559 -11.456 1.00 91.81 85 ALA A O 1
ATOM 683 N N . LEU A 1 86 ? 12.857 -0.180 -10.716 1.00 91.62 86 LEU A N 1
ATOM 684 C CA . LEU A 1 86 ? 13.543 1.074 -11.043 1.00 91.62 86 LEU A CA 1
ATOM 685 C C . LEU A 1 86 ? 14.849 1.248 -10.249 1.00 91.62 86 LEU A C 1
ATOM 687 O O . LEU A 1 86 ? 15.884 1.593 -10.823 1.00 91.62 86 LEU A O 1
ATOM 691 N N . ASN A 1 87 ? 14.832 0.958 -8.943 1.00 85.81 87 ASN A N 1
ATOM 692 C CA . ASN A 1 87 ? 16.008 1.104 -8.081 1.00 85.81 87 ASN A CA 1
ATOM 693 C C . ASN A 1 87 ? 17.113 0.087 -8.385 1.00 85.81 87 ASN A C 1
ATOM 695 O O . ASN A 1 87 ? 18.293 0.450 -8.324 1.00 85.81 87 ASN A O 1
ATOM 699 N N . ASN A 1 88 ? 16.748 -1.149 -8.746 1.00 86.75 88 ASN A N 1
ATOM 700 C CA . ASN A 1 88 ? 17.695 -2.204 -9.123 1.00 86.75 88 ASN A CA 1
ATOM 701 C C . ASN A 1 88 ? 18.470 -1.871 -10.403 1.00 86.75 88 ASN A C 1
ATOM 703 O O . ASN A 1 88 ? 19.620 -2.277 -10.547 1.00 86.75 88 ASN A O 1
ATOM 707 N N . LYS A 1 89 ? 17.857 -1.128 -11.330 1.00 83.88 89 LYS A N 1
ATOM 708 C CA . LYS A 1 89 ? 18.506 -0.667 -12.566 1.00 83.88 89 LYS A CA 1
ATOM 709 C C . LYS A 1 89 ? 19.104 0.735 -12.450 1.00 83.88 89 LYS A C 1
ATOM 711 O O . LYS A 1 89 ? 19.560 1.274 -13.451 1.00 83.88 89 LYS A O 1
ATOM 716 N N . SER A 1 90 ? 19.125 1.311 -11.244 1.00 78.75 90 SER A N 1
ATOM 717 C CA . SER A 1 90 ? 19.653 2.656 -10.977 1.00 78.75 90 SER A CA 1
ATOM 718 C C . SER A 1 90 ? 19.083 3.712 -11.931 1.00 78.75 90 SER A C 1
ATOM 720 O O . SER A 1 90 ? 19.806 4.554 -12.460 1.00 78.75 90 SER A O 1
ATOM 722 N N . VAL A 1 91 ? 17.773 3.641 -12.175 1.00 81.25 91 VAL A N 1
ATOM 723 C CA . VAL A 1 91 ? 17.078 4.569 -13.067 1.00 81.25 91 VAL A CA 1
ATOM 724 C C . VAL A 1 91 ? 17.071 5.977 -12.476 1.00 81.25 91 VAL A C 1
ATOM 726 O O . VAL A 1 91 ? 16.656 6.169 -11.336 1.00 81.25 91 VAL A O 1
ATOM 729 N N . ILE A 1 92 ? 17.446 6.960 -13.298 1.00 76.00 92 ILE A N 1
ATOM 730 C CA . ILE A 1 92 ? 17.331 8.387 -12.977 1.00 76.00 92 ILE A CA 1
ATOM 731 C C . ILE A 1 92 ? 16.009 8.935 -13.522 1.00 76.00 92 ILE A C 1
ATOM 733 O O . ILE A 1 92 ? 15.663 8.717 -14.693 1.00 76.00 92 ILE A O 1
ATOM 737 N N . VAL A 1 93 ? 15.281 9.660 -12.673 1.00 78.06 93 VAL A N 1
ATOM 738 C CA . VAL A 1 93 ? 14.024 10.339 -13.023 1.00 78.06 93 VAL A CA 1
ATOM 739 C C . VAL A 1 93 ? 14.267 11.421 -14.069 1.00 78.06 93 VAL A C 1
ATOM 741 O O . VAL A 1 93 ? 15.159 12.252 -13.938 1.00 78.06 93 VAL A O 1
ATOM 744 N N . GLU A 1 94 ? 13.440 11.436 -15.111 1.00 78.50 94 GLU A N 1
ATOM 745 C CA . GLU A 1 94 ? 13.464 12.506 -16.111 1.00 78.50 94 GLU A CA 1
ATOM 746 C C . GLU A 1 94 ? 12.730 13.741 -15.597 1.00 78.50 94 GLU A C 1
AT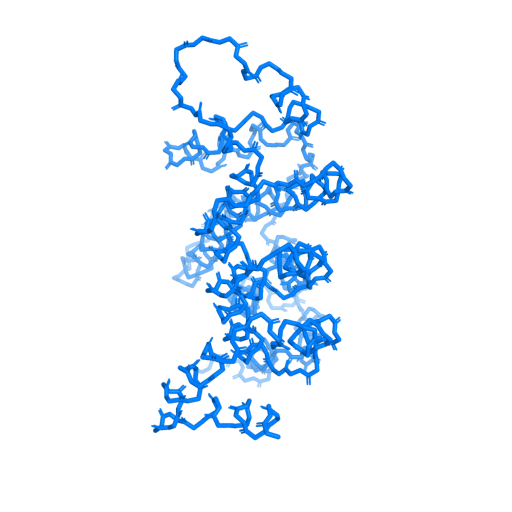OM 748 O O . GLU A 1 94 ? 11.778 13.627 -14.824 1.00 78.50 94 GLU A O 1
ATOM 753 N N . LYS A 1 95 ? 13.135 14.931 -16.061 1.00 76.69 95 LYS A N 1
ATOM 754 C CA . LYS A 1 95 ? 12.569 16.215 -15.607 1.00 76.69 95 LYS A CA 1
ATOM 755 C C . LYS A 1 95 ? 11.037 16.261 -15.664 1.00 76.69 95 LYS A C 1
ATOM 757 O O . LYS A 1 95 ? 10.418 16.845 -14.779 1.00 76.69 95 LYS A O 1
ATOM 762 N N . SER A 1 96 ? 10.436 15.605 -16.657 1.00 83.12 96 SER A N 1
ATOM 763 C CA . SER A 1 96 ? 8.984 15.484 -16.837 1.00 83.12 96 SER A CA 1
ATOM 764 C C . SER A 1 96 ? 8.263 14.805 -15.666 1.00 83.12 96 SER A C 1
ATOM 766 O O . SER A 1 96 ? 7.121 15.150 -15.387 1.00 83.12 96 SER A O 1
ATOM 768 N N . TYR A 1 97 ? 8.922 13.891 -14.950 1.00 85.06 97 TYR A N 1
ATOM 769 C CA . TYR A 1 97 ? 8.323 13.091 -13.876 1.00 85.06 97 TYR A CA 1
ATOM 770 C C . TYR A 1 97 ? 8.598 13.631 -12.466 1.00 85.06 97 TYR A C 1
ATOM 772 O O . TYR A 1 97 ? 7.962 13.191 -11.506 1.00 85.06 97 TYR A O 1
ATOM 780 N N . ILE A 1 98 ? 9.512 14.599 -12.318 1.00 82.50 98 ILE A N 1
ATOM 781 C CA . ILE A 1 98 ? 9.948 15.125 -11.011 1.00 82.50 98 ILE A CA 1
ATOM 782 C C . ILE A 1 98 ? 8.756 15.625 -10.187 1.00 82.50 98 ILE A C 1
ATOM 784 O O . ILE A 1 98 ? 8.599 15.250 -9.026 1.00 82.50 98 ILE A O 1
ATOM 788 N N . LYS A 1 99 ? 7.887 16.447 -10.789 1.00 81.44 99 LYS A N 1
ATOM 789 C CA . LYS A 1 99 ? 6.742 17.051 -10.091 1.00 81.44 99 LYS A CA 1
ATOM 790 C C . LYS A 1 99 ? 5.782 15.996 -9.539 1.00 81.44 99 LYS A C 1
ATOM 792 O O . LYS A 1 99 ? 5.287 16.155 -8.426 1.00 81.44 99 LYS A O 1
ATOM 797 N N . ASP A 1 100 ? 5.516 14.937 -10.294 1.00 86.31 100 ASP A N 1
ATOM 798 C CA . ASP A 1 100 ? 4.543 13.922 -9.892 1.00 86.31 100 ASP A CA 1
ATOM 799 C C . ASP A 1 100 ? 5.120 12.939 -8.873 1.00 86.31 100 ASP A C 1
ATOM 801 O O . ASP A 1 100 ? 4.440 12.606 -7.903 1.00 86.31 100 ASP A O 1
ATOM 805 N N . ILE A 1 101 ? 6.401 12.576 -8.989 1.00 85.62 101 ILE A N 1
ATOM 806 C CA . ILE A 1 101 ? 7.083 11.786 -7.953 1.00 85.62 101 ILE A CA 1
ATOM 807 C C . ILE A 1 101 ? 7.176 12.580 -6.641 1.00 85.62 101 ILE A C 1
ATOM 809 O O . ILE A 1 101 ? 6.931 12.025 -5.572 1.00 85.62 101 ILE A O 1
ATOM 813 N N . ASN A 1 102 ? 7.416 13.891 -6.700 1.00 80.62 102 ASN A N 1
ATOM 814 C CA . ASN A 1 102 ? 7.396 14.752 -5.515 1.00 80.62 102 ASN A CA 1
ATOM 815 C C . ASN A 1 102 ? 6.017 14.793 -4.836 1.00 80.62 102 ASN A C 1
ATOM 817 O O . ASN A 1 102 ? 5.930 14.712 -3.610 1.00 80.62 102 ASN A O 1
ATOM 821 N N . LYS A 1 103 ? 4.925 14.850 -5.612 1.00 84.56 103 LYS A N 1
ATOM 822 C CA . LYS A 1 103 ? 3.563 14.728 -5.059 1.00 84.56 103 LYS A CA 1
ATOM 823 C C . LYS A 1 103 ? 3.344 13.374 -4.381 1.00 84.56 103 LYS A C 1
ATOM 825 O O . LYS A 1 103 ? 2.718 13.332 -3.323 1.00 84.56 103 LYS A O 1
ATOM 830 N N . LEU A 1 104 ? 3.846 12.282 -4.964 1.00 88.44 104 LEU A N 1
ATOM 831 C CA . LEU A 1 104 ? 3.757 10.952 -4.353 1.00 88.44 104 LEU A CA 1
ATOM 832 C C . LEU A 1 104 ? 4.521 10.885 -3.029 1.00 88.44 104 LEU A C 1
ATOM 834 O O . LEU A 1 104 ? 3.968 10.404 -2.043 1.00 88.44 104 LEU A O 1
ATOM 838 N N . ILE A 1 105 ? 5.745 11.416 -2.984 1.00 83.69 105 ILE A N 1
ATOM 839 C CA . ILE A 1 105 ? 6.542 11.500 -1.754 1.00 83.69 105 ILE A CA 1
ATOM 840 C C . ILE A 1 105 ? 5.781 12.281 -0.680 1.00 83.69 105 ILE A C 1
ATOM 842 O O . ILE A 1 105 ? 5.646 11.806 0.447 1.00 83.69 105 ILE A O 1
ATOM 846 N N . TYR A 1 106 ? 5.242 13.453 -1.026 1.00 82.81 106 TYR A N 1
ATOM 847 C CA . TYR A 1 106 ? 4.465 14.264 -0.091 1.00 82.81 106 TYR A CA 1
ATOM 848 C C . TYR A 1 106 ? 3.238 13.508 0.439 1.00 82.81 106 TYR A C 1
ATOM 850 O O . TYR A 1 106 ? 2.957 13.535 1.637 1.00 82.81 106 TYR A O 1
ATOM 858 N N . LYS A 1 107 ? 2.534 12.782 -0.436 1.00 85.81 107 LYS A N 1
ATOM 859 C CA . LYS A 1 107 ? 1.384 11.955 -0.059 1.00 85.81 107 LYS A CA 1
ATOM 860 C C . LYS A 1 107 ? 1.765 10.826 0.902 1.00 85.81 107 LYS A C 1
ATOM 862 O O . LYS A 1 107 ? 1.073 10.631 1.897 1.00 85.81 107 LYS A O 1
ATOM 867 N N . GLU A 1 108 ? 2.856 10.108 0.643 1.00 85.19 108 GLU A N 1
ATOM 868 C CA . GLU A 1 108 ? 3.338 9.047 1.539 1.00 85.19 108 GLU A CA 1
ATOM 869 C C . GLU A 1 108 ? 3.805 9.617 2.887 1.00 85.19 108 GLU A C 1
ATOM 871 O O . GLU A 1 108 ? 3.506 9.044 3.929 1.00 85.19 108 GLU A O 1
ATOM 876 N N . MET A 1 109 ? 4.449 10.788 2.904 1.00 82.00 109 MET A N 1
ATOM 877 C CA . MET A 1 109 ? 4.821 11.471 4.150 1.00 82.00 109 MET A CA 1
ATOM 878 C C . MET A 1 109 ? 3.603 11.925 4.958 1.00 82.00 109 MET A C 1
ATOM 880 O O . MET A 1 109 ? 3.580 11.755 6.177 1.00 82.00 109 MET A O 1
ATOM 884 N N . LYS A 1 110 ? 2.562 12.435 4.290 1.00 83.00 110 LYS A N 1
ATOM 885 C CA . LYS A 1 110 ? 1.274 12.728 4.930 1.00 83.00 110 LYS A CA 1
ATOM 886 C C . LYS A 1 110 ? 0.648 11.461 5.517 1.00 83.00 110 LYS A C 1
ATOM 888 O O . LYS A 1 110 ? 0.090 11.509 6.607 1.00 83.00 110 LYS A O 1
ATOM 893 N N . ASN A 1 111 ? 0.768 10.328 4.827 1.00 85.3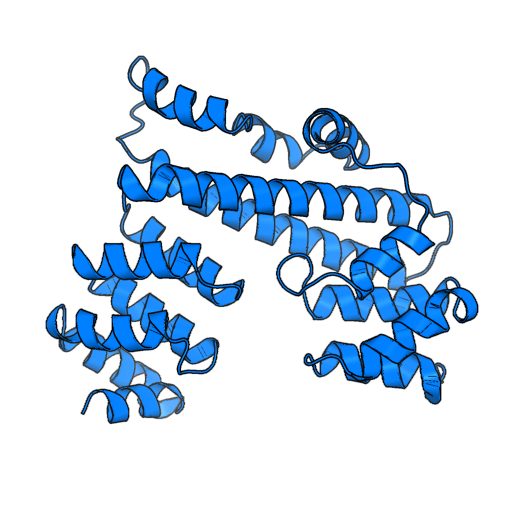1 111 ASN A N 1
ATOM 894 C CA . ASN A 1 111 ? 0.275 9.053 5.337 1.00 85.31 111 ASN A CA 1
ATOM 895 C C . ASN A 1 111 ? 1.055 8.577 6.575 1.00 85.31 111 ASN A C 1
ATOM 897 O O . ASN A 1 111 ? 0.453 8.203 7.573 1.00 85.31 111 ASN A O 1
ATOM 901 N N . ILE A 1 112 ? 2.389 8.662 6.551 1.00 84.06 112 ILE A N 1
ATOM 902 C CA . ILE A 1 112 ? 3.238 8.374 7.719 1.00 84.06 112 ILE A CA 1
ATOM 903 C C . ILE A 1 112 ? 2.826 9.253 8.903 1.00 84.06 112 ILE A C 1
ATOM 905 O O . ILE A 1 112 ? 2.673 8.761 10.015 1.00 84.06 112 ILE A O 1
ATOM 909 N N . SER A 1 113 ? 2.615 10.545 8.655 1.00 83.25 113 SER A N 1
ATOM 910 C CA . SER A 1 113 ? 2.161 11.500 9.664 1.00 83.25 113 SER A CA 1
ATOM 911 C C . SER A 1 113 ? 0.833 11.081 10.304 1.00 83.25 113 SER A C 1
ATOM 913 O O . SER A 1 113 ? 0.734 11.007 11.528 1.00 83.25 113 SER A O 1
ATOM 915 N N . PHE A 1 114 ? -0.152 10.731 9.476 1.00 87.88 114 PHE A N 1
ATOM 916 C CA . PHE A 1 114 ? -1.450 10.226 9.916 1.00 87.88 114 PHE A CA 1
ATOM 917 C C . PHE A 1 114 ? -1.326 8.952 10.768 1.00 87.88 114 PHE A C 1
ATOM 919 O O . PHE A 1 114 ? -1.907 8.876 11.851 1.00 87.88 114 PHE A O 1
ATOM 926 N N . LEU A 1 115 ? -0.541 7.973 10.313 1.00 88.38 115 LEU A N 1
ATOM 927 C CA . LEU A 1 115 ? -0.352 6.703 11.017 1.00 88.38 115 LEU A CA 1
ATOM 928 C C . LEU A 1 115 ? 0.338 6.895 12.372 1.00 88.38 115 LEU A C 1
ATOM 930 O O . LEU A 1 115 ? -0.078 6.295 13.358 1.00 88.38 115 LEU A O 1
ATOM 934 N N . ILE A 1 116 ? 1.345 7.770 12.447 1.00 87.00 116 ILE A N 1
ATOM 935 C CA . ILE A 1 116 ? 2.017 8.111 13.709 1.00 87.00 116 ILE A CA 1
ATOM 936 C C . ILE A 1 116 ? 1.050 8.813 14.667 1.00 87.00 116 ILE A C 1
ATOM 938 O O . ILE A 1 116 ? 1.076 8.536 15.862 1.00 87.00 116 ILE A O 1
ATOM 942 N N . SER A 1 117 ? 0.177 9.690 14.162 1.00 87.00 117 SER A N 1
ATOM 943 C CA . SER A 1 117 ? -0.859 10.309 14.993 1.00 87.00 117 SER A CA 1
ATOM 944 C C . SER A 1 117 ? -1.803 9.258 15.581 1.00 87.00 117 SER A C 1
ATOM 946 O O . SER A 1 117 ? -2.037 9.271 16.786 1.00 87.00 117 SER A O 1
ATOM 948 N N . CYS A 1 118 ? -2.276 8.308 14.767 1.00 89.62 118 CYS A N 1
ATOM 949 C CA . CYS A 1 118 ? -3.124 7.217 15.251 1.00 89.62 118 CYS A CA 1
ATOM 950 C C . CYS A 1 118 ? -2.407 6.347 16.287 1.00 89.62 118 CYS A C 1
ATOM 952 O O . CYS A 1 118 ? -3.004 5.990 17.297 1.00 89.62 118 CYS A O 1
ATOM 954 N N . LEU A 1 119 ? -1.129 6.037 16.048 1.00 89.19 119 LEU A N 1
ATOM 955 C CA . LEU A 1 119 ? -0.298 5.253 16.954 1.00 89.19 119 LEU A CA 1
ATOM 956 C C . LEU A 1 119 ? -0.224 5.893 18.343 1.00 89.19 119 LEU A C 1
ATOM 958 O O . LEU A 1 119 ? -0.523 5.227 19.326 1.00 89.19 119 LEU A O 1
ATOM 962 N N . VAL A 1 120 ? 0.102 7.189 18.406 1.00 87.50 120 VAL A N 1
ATOM 963 C CA . VAL A 1 120 ? 0.191 7.937 19.670 1.00 87.50 120 VAL A CA 1
ATOM 964 C C . VAL A 1 120 ? -1.156 7.958 20.393 1.00 87.50 120 VAL A C 1
ATOM 966 O O . VAL A 1 120 ? -1.203 7.695 21.590 1.00 87.50 120 VAL A O 1
ATOM 969 N N . ASN A 1 121 ? -2.257 8.219 19.682 1.00 88.38 121 ASN A N 1
ATOM 970 C CA . ASN A 1 121 ? -3.581 8.292 20.308 1.00 88.38 121 ASN A CA 1
ATOM 971 C C . ASN A 1 121 ? -4.046 6.929 20.847 1.00 88.38 121 ASN A C 1
ATOM 973 O O . ASN A 1 121 ? -4.661 6.868 21.906 1.00 88.38 121 ASN A O 1
ATOM 977 N N . ILE A 1 122 ? -3.750 5.837 20.134 1.00 88.31 122 ILE A N 1
ATOM 978 C CA . ILE A 1 122 ? -4.068 4.478 20.588 1.00 88.31 122 ILE A CA 1
ATOM 979 C C . ILE A 1 122 ? -3.193 4.105 21.785 1.00 88.31 122 ILE A C 1
ATOM 981 O O . ILE A 1 122 ? -3.709 3.573 22.763 1.00 88.31 122 ILE A O 1
ATOM 985 N N . GLU A 1 123 ? -1.890 4.392 21.736 1.00 86.75 123 GLU A N 1
ATOM 986 C CA . GLU A 1 123 ? -0.944 4.123 22.825 1.00 86.75 123 GLU A CA 1
ATOM 987 C C . GLU A 1 123 ? -1.368 4.836 24.123 1.00 86.75 123 GLU A C 1
ATOM 989 O O . GLU A 1 123 ? -1.445 4.191 25.170 1.00 86.75 123 GLU A O 1
ATOM 994 N N . GLU A 1 124 ? -1.764 6.112 24.034 1.00 86.12 124 GLU A N 1
ATOM 995 C CA . GLU A 1 124 ? -2.167 6.957 25.172 1.00 86.12 124 GLU A CA 1
ATOM 996 C C . GLU A 1 124 ? -3.560 6.645 25.765 1.00 86.12 124 GLU A C 1
ATOM 998 O O . GLU A 1 124 ? -3.892 7.200 26.809 1.00 86.12 124 GLU A O 1
ATOM 1003 N N . ASP A 1 125 ? -4.360 5.750 25.170 1.00 81.06 125 ASP A N 1
ATOM 1004 C CA . ASP A 1 125 ? -5.759 5.477 25.573 1.00 81.06 125 ASP A CA 1
ATOM 1005 C C . ASP A 1 125 ? -5.952 4.923 27.005 1.00 81.06 125 ASP A C 1
ATOM 1007 O O . ASP A 1 125 ? -7.075 4.786 27.477 1.00 81.06 125 ASP A O 1
ATOM 1011 N N . GLY A 1 126 ? -4.882 4.591 27.733 1.00 71.62 126 GLY A N 1
ATOM 1012 C CA . GLY A 1 126 ? -4.948 4.139 29.134 1.00 71.62 126 GLY A CA 1
ATOM 1013 C C . GLY A 1 126 ? -5.589 2.761 29.363 1.00 71.62 126 GLY A C 1
ATOM 1014 O O . GLY A 1 126 ? -5.313 2.137 30.382 1.00 71.62 126 GLY A O 1
ATOM 1015 N N . ASN A 1 127 ? -6.378 2.250 28.415 1.00 75.94 127 ASN A N 1
ATOM 1016 C CA . ASN A 1 127 ? -6.926 0.900 28.442 1.00 75.94 127 ASN A CA 1
ATOM 1017 C C . ASN A 1 127 ? -5.856 -0.121 28.035 1.00 75.94 127 ASN A C 1
ATOM 1019 O O . ASN A 1 127 ? -5.279 -0.044 26.939 1.00 75.94 127 ASN A O 1
ATOM 1023 N N . GLU A 1 128 ? -5.613 -1.093 28.912 1.00 73.81 128 GLU A N 1
ATOM 1024 C CA . GLU A 1 128 ? -4.825 -2.285 28.611 1.00 73.81 128 GLU A CA 1
ATOM 1025 C C . GLU A 1 128 ? -5.734 -3.325 27.949 1.00 73.81 128 GLU A C 1
ATOM 1027 O O . GLU A 1 128 ? -6.736 -3.764 28.511 1.00 73.81 128 GLU A O 1
ATOM 1032 N N . ASN A 1 129 ? -5.418 -3.675 26.705 1.00 77.56 129 ASN A N 1
ATOM 1033 C CA . ASN A 1 129 ? -6.135 -4.677 25.928 1.00 77.56 129 ASN A CA 1
ATOM 1034 C C . ASN A 1 129 ? -5.113 -5.396 25.050 1.00 77.56 129 ASN A C 1
ATOM 1036 O O . ASN A 1 129 ? -4.453 -4.744 24.246 1.00 77.56 129 ASN A O 1
ATOM 1040 N N . ASP A 1 130 ? -5.003 -6.718 25.156 1.00 78.75 130 ASP A N 1
ATOM 1041 C CA . ASP A 1 130 ? -4.035 -7.512 24.382 1.00 78.75 130 ASP A CA 1
ATOM 1042 C C . ASP A 1 130 ? -4.166 -7.285 22.863 1.00 78.75 130 ASP A C 1
ATOM 1044 O O . ASP A 1 130 ? -3.193 -7.317 22.110 1.00 78.75 130 ASP A O 1
ATOM 1048 N N . PHE A 1 131 ? -5.373 -6.969 22.382 1.00 86.81 131 PHE A N 1
ATOM 1049 C CA . PHE A 1 131 ? -5.612 -6.673 20.972 1.00 86.81 131 PHE A CA 1
ATOM 1050 C C . PHE A 1 131 ? -5.087 -5.290 20.538 1.00 86.81 131 PHE A C 1
ATOM 1052 O O . PHE A 1 131 ? -4.851 -5.056 19.349 1.00 86.81 131 PHE A O 1
ATOM 1059 N N . LYS A 1 132 ? -4.861 -4.368 21.481 1.00 89.00 132 LYS A N 1
ATOM 1060 C CA . LYS A 1 132 ? -4.253 -3.053 21.219 1.00 89.00 132 LYS A CA 1
ATOM 1061 C C . LYS A 1 132 ? -2.844 -3.204 20.654 1.00 89.00 132 LYS A C 1
ATOM 1063 O O . LYS A 1 132 ? -2.508 -2.518 19.691 1.00 89.00 132 LYS A O 1
ATOM 1068 N N . GLU A 1 133 ? -2.054 -4.140 21.179 1.00 88.19 133 GLU A N 1
ATOM 1069 C CA . GLU A 1 133 ? -0.700 -4.412 20.684 1.00 88.19 133 GLU A CA 1
ATOM 1070 C C . GLU A 1 133 ? -0.715 -4.912 19.229 1.00 88.19 133 GLU A C 1
ATOM 1072 O O . GLU A 1 133 ? 0.096 -4.487 18.405 1.00 88.19 133 GLU A O 1
ATOM 1077 N N . VAL A 1 134 ? -1.703 -5.736 18.864 1.00 90.19 134 VAL A N 1
ATOM 1078 C CA . VAL A 1 134 ? -1.891 -6.204 17.480 1.00 90.19 134 VAL A CA 1
ATOM 1079 C C . VAL A 1 134 ? -2.142 -5.034 16.522 1.00 90.19 134 VAL A C 1
ATOM 1081 O O . VAL A 1 134 ? -1.576 -4.996 15.427 1.00 90.19 134 VAL A O 1
ATOM 1084 N N . VAL A 1 135 ? -2.964 -4.057 16.924 1.00 91.00 135 VAL A N 1
ATOM 1085 C CA . VAL A 1 135 ? -3.207 -2.842 16.126 1.00 91.00 135 VAL A CA 1
ATOM 1086 C C . VAL A 1 135 ? -1.952 -1.977 16.044 1.00 91.00 135 VAL A C 1
ATOM 1088 O O . VAL A 1 135 ? -1.608 -1.527 14.953 1.00 91.00 135 VAL A O 1
ATOM 1091 N N . ILE A 1 136 ? -1.249 -1.776 17.161 1.00 89.56 136 ILE A N 1
ATOM 1092 C CA . ILE A 1 136 ? 0.015 -1.026 17.218 1.00 89.56 136 ILE A CA 1
ATOM 1093 C C . ILE A 1 136 ? 1.031 -1.608 16.228 1.00 89.56 136 ILE A C 1
ATOM 1095 O O . ILE A 1 136 ? 1.560 -0.875 15.391 1.00 89.56 136 ILE A O 1
ATOM 1099 N N . ASN A 1 137 ? 1.236 -2.926 16.249 1.00 88.81 137 ASN A N 1
ATOM 1100 C CA . ASN A 1 137 ? 2.149 -3.609 15.333 1.00 88.81 137 ASN A CA 1
ATOM 1101 C C . ASN A 1 137 ? 1.722 -3.439 13.867 1.00 88.81 137 ASN A C 1
ATOM 1103 O O . ASN A 1 137 ? 2.551 -3.112 13.018 1.00 88.81 137 ASN A O 1
ATOM 1107 N N . ALA A 1 138 ? 0.422 -3.548 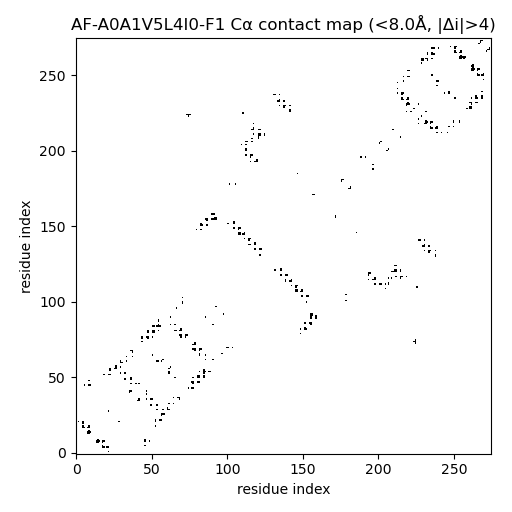13.570 1.00 90.69 138 ALA A N 1
ATOM 1108 C CA . ALA A 1 138 ? -0.093 -3.310 12.221 1.00 90.69 138 ALA A CA 1
ATOM 1109 C C . ALA A 1 138 ? 0.128 -1.858 11.741 1.00 90.69 138 ALA A C 1
ATOM 1111 O O . ALA A 1 138 ? 0.420 -1.638 10.564 1.00 90.69 138 ALA A O 1
ATOM 1112 N N . ILE A 1 139 ? 0.019 -0.862 12.629 1.00 88.31 139 ILE A N 1
ATOM 1113 C CA . ILE A 1 139 ? 0.314 0.543 12.302 1.00 88.31 139 ILE A CA 1
ATOM 1114 C C . ILE A 1 139 ? 1.810 0.728 12.021 1.00 88.31 139 ILE A C 1
ATOM 1116 O O . ILE A 1 139 ? 2.172 1.381 11.041 1.00 88.31 139 ILE A O 1
ATOM 1120 N N . ILE A 1 140 ? 2.678 0.149 12.855 1.00 86.19 140 ILE A N 1
ATOM 1121 C CA . ILE A 1 140 ? 4.137 0.218 12.692 1.00 86.19 140 ILE A CA 1
ATOM 1122 C C . ILE A 1 140 ? 4.563 -0.401 11.356 1.00 86.19 140 ILE A C 1
ATOM 1124 O O . ILE A 1 140 ? 5.363 0.197 10.631 1.00 86.19 140 ILE A O 1
ATOM 1128 N N . ASP A 1 141 ? 3.994 -1.548 10.987 1.00 86.75 141 ASP A N 1
ATOM 1129 C CA . ASP A 1 141 ? 4.244 -2.179 9.692 1.00 86.75 141 ASP A CA 1
ATOM 1130 C C . ASP A 1 141 ? 3.841 -1.264 8.529 1.00 86.75 141 ASP A C 1
ATOM 1132 O O . ASP A 1 141 ? 4.640 -1.035 7.617 1.00 86.75 141 ASP A O 1
ATOM 1136 N N . ASP A 1 142 ? 2.648 -0.662 8.576 1.00 88.75 142 ASP A N 1
ATOM 1137 C CA . ASP A 1 142 ? 2.186 0.283 7.551 1.00 88.75 142 ASP A CA 1
ATOM 1138 C C . ASP A 1 142 ? 3.103 1.524 7.451 1.00 88.75 142 ASP A C 1
ATOM 1140 O O . ASP A 1 142 ? 3.425 1.964 6.338 1.00 88.75 142 ASP A O 1
ATOM 1144 N N . ILE A 1 143 ? 3.587 2.054 8.586 1.00 83.81 143 ILE A N 1
ATOM 1145 C CA . ILE A 1 143 ? 4.576 3.147 8.639 1.00 83.81 143 ILE A CA 1
ATOM 1146 C C . ILE A 1 143 ? 5.878 2.722 7.960 1.00 83.81 143 ILE A C 1
ATOM 1148 O O . ILE A 1 143 ? 6.412 3.463 7.131 1.00 83.81 143 ILE A O 1
ATOM 1152 N N . ASN A 1 144 ? 6.399 1.541 8.293 1.00 81.62 144 ASN A N 1
ATOM 1153 C CA . ASN A 1 144 ? 7.657 1.037 7.747 1.00 81.62 144 ASN A CA 1
ATOM 1154 C C . ASN A 1 144 ? 7.566 0.834 6.233 1.00 81.62 144 ASN A C 1
ATOM 1156 O O . ASN A 1 144 ? 8.459 1.264 5.499 1.00 81.62 144 ASN A O 1
ATOM 1160 N N . GLN A 1 145 ? 6.459 0.278 5.739 1.00 84.69 145 GLN A N 1
ATOM 1161 C CA . GLN A 1 145 ? 6.230 0.141 4.301 1.00 84.69 145 GLN A CA 1
ATOM 1162 C C . GLN A 1 145 ? 6.147 1.508 3.603 1.00 84.69 145 GLN A C 1
ATOM 1164 O O . GLN A 1 145 ? 6.734 1.699 2.537 1.00 84.69 145 GLN A O 1
ATOM 1169 N N . ALA A 1 146 ? 5.476 2.495 4.205 1.00 84.44 146 ALA A N 1
ATOM 1170 C CA . ALA A 1 146 ? 5.432 3.853 3.661 1.00 84.44 146 ALA A CA 1
ATOM 1171 C C . ALA A 1 146 ? 6.818 4.520 3.635 1.00 84.44 146 ALA A C 1
ATOM 1173 O O . ALA A 1 146 ? 7.196 5.101 2.615 1.00 84.44 146 ALA A O 1
ATOM 1174 N N . LYS A 1 147 ? 7.620 4.370 4.699 1.00 80.31 147 LYS A N 1
ATOM 1175 C CA . LYS A 1 147 ? 9.016 4.841 4.738 1.00 80.31 147 LYS A CA 1
ATOM 1176 C C . LYS A 1 147 ? 9.840 4.227 3.605 1.00 80.31 147 LYS A C 1
ATOM 1178 O O . LYS A 1 147 ? 10.526 4.959 2.894 1.00 80.31 147 LYS A O 1
ATOM 1183 N N . LEU A 1 148 ? 9.739 2.912 3.391 1.00 82.25 148 LEU A N 1
ATOM 1184 C CA . LEU A 1 148 ? 10.440 2.222 2.302 1.00 82.25 148 LEU A CA 1
ATOM 1185 C C . LEU A 1 148 ? 10.034 2.759 0.925 1.00 82.25 148 LEU A C 1
ATOM 1187 O O . LEU A 1 148 ? 10.900 2.958 0.072 1.00 82.25 148 LEU A O 1
ATOM 1191 N N . ARG A 1 149 ? 8.746 3.055 0.708 1.00 86.75 149 ARG A N 1
ATOM 1192 C CA . ARG A 1 149 ? 8.277 3.678 -0.540 1.00 86.75 149 ARG A CA 1
ATOM 1193 C C . ARG A 1 149 ? 8.847 5.083 -0.730 1.00 86.75 149 ARG A C 1
ATOM 1195 O O . ARG A 1 149 ? 9.326 5.380 -1.822 1.00 86.75 149 ARG A O 1
ATOM 1202 N N . VAL A 1 150 ? 8.862 5.916 0.314 1.00 84.19 150 VAL A N 1
ATOM 1203 C CA . VAL A 1 150 ? 9.475 7.257 0.260 1.00 84.19 150 VAL A CA 1
ATOM 1204 C C . VAL A 1 150 ? 10.959 7.161 -0.087 1.00 84.19 150 VAL A C 1
ATOM 1206 O O . VAL A 1 150 ? 11.404 7.813 -1.028 1.00 84.19 150 VAL A O 1
ATOM 1209 N N . VAL A 1 151 ? 11.716 6.311 0.614 1.00 80.50 151 VAL A N 1
ATOM 1210 C CA . VAL A 1 151 ? 13.145 6.085 0.339 1.00 80.50 151 VAL A CA 1
ATOM 1211 C C . VAL A 1 151 ? 13.349 5.590 -1.093 1.00 80.50 151 VAL A C 1
ATOM 1213 O O . VAL A 1 151 ? 14.209 6.095 -1.812 1.00 80.50 151 VAL A O 1
ATOM 1216 N N . GLY A 1 152 ? 12.518 4.647 -1.540 1.00 82.00 152 GLY A N 1
ATOM 1217 C CA . GLY A 1 152 ? 12.549 4.122 -2.897 1.00 82.00 152 GLY A CA 1
ATOM 1218 C C . GLY A 1 152 ? 12.336 5.198 -3.959 1.00 82.00 152 GLY A C 1
ATOM 1219 O O . GLY A 1 152 ? 13.057 5.184 -4.951 1.00 82.00 152 GLY A O 1
ATOM 1220 N N . MET A 1 153 ? 11.391 6.124 -3.759 1.00 87.25 153 MET A N 1
ATOM 1221 C CA . MET A 1 153 ? 11.143 7.252 -4.672 1.00 87.25 153 MET A CA 1
ATOM 1222 C C . MET A 1 153 ? 12.287 8.262 -4.648 1.00 87.25 153 MET A C 1
ATOM 1224 O O . MET A 1 153 ? 12.713 8.746 -5.692 1.00 87.25 153 MET A O 1
ATOM 1228 N N . VAL A 1 154 ? 12.811 8.552 -3.459 1.00 80.12 154 VAL A N 1
ATOM 1229 C CA . VAL A 1 154 ? 13.923 9.483 -3.277 1.00 80.12 154 VAL A CA 1
ATOM 1230 C C . VAL A 1 154 ? 15.182 8.990 -3.987 1.00 80.12 154 VAL A C 1
ATOM 1232 O O . VAL A 1 154 ? 15.877 9.771 -4.636 1.00 80.12 154 VAL A O 1
ATOM 1235 N N . ASN A 1 155 ? 15.475 7.694 -3.888 1.00 77.25 155 ASN A N 1
ATOM 1236 C CA . ASN A 1 155 ? 16.646 7.089 -4.520 1.00 77.25 155 ASN A CA 1
ATOM 1237 C C . ASN A 1 155 ? 16.652 7.251 -6.044 1.00 77.25 155 ASN A C 1
ATOM 1239 O O . ASN A 1 155 ? 17.729 7.259 -6.640 1.00 77.25 155 ASN A O 1
ATOM 1243 N N . LEU A 1 156 ? 15.485 7.448 -6.667 1.00 81.94 156 LEU A N 1
ATOM 1244 C CA . LEU A 1 156 ? 15.394 7.734 -8.097 1.00 81.94 156 LEU A CA 1
ATOM 1245 C C . LEU A 1 156 ? 15.950 9.129 -8.467 1.00 81.94 156 LEU A C 1
ATOM 1247 O O . LEU A 1 156 ? 16.231 9.381 -9.639 1.00 81.94 156 LEU A O 1
ATOM 1251 N N . PHE A 1 157 ? 16.130 10.025 -7.486 1.00 73.81 157 PHE A N 1
ATOM 1252 C CA . PHE A 1 157 ? 16.750 11.347 -7.657 1.00 73.81 157 PHE A CA 1
ATOM 1253 C C . PHE A 1 157 ? 18.233 11.393 -7.264 1.00 73.81 157 PHE A C 1
ATOM 1255 O O . PHE A 1 157 ? 18.971 12.224 -7.780 1.00 73.81 157 PHE A O 1
ATOM 1262 N N . LEU A 1 158 ? 18.678 10.540 -6.334 1.00 63.12 158 LEU A N 1
ATOM 1263 C CA . LEU A 1 158 ? 19.983 10.682 -5.667 1.00 63.12 158 LEU A CA 1
ATOM 1264 C C . LEU A 1 158 ? 21.154 9.949 -6.340 1.00 63.12 158 LEU A C 1
ATOM 1266 O O . LEU A 1 158 ? 22.283 10.072 -5.877 1.00 63.12 158 LEU A O 1
ATOM 1270 N N . LYS A 1 159 ? 20.927 9.167 -7.400 1.00 58.34 159 LYS A N 1
ATOM 1271 C CA . LYS A 1 159 ? 21.957 8.290 -7.990 1.00 58.34 159 LYS A CA 1
ATOM 1272 C C . LYS A 1 159 ? 22.761 8.913 -9.149 1.00 58.34 159 LYS A C 1
ATOM 1274 O O . LYS A 1 159 ? 23.147 8.204 -10.074 1.00 58.34 159 LYS A O 1
ATOM 1279 N N . GLU A 1 160 ? 23.101 10.200 -9.073 1.00 41.47 160 GLU A N 1
ATOM 1280 C CA . GLU A 1 160 ? 24.397 10.654 -9.605 1.00 41.47 160 GLU A CA 1
ATOM 1281 C C . GLU A 1 160 ? 25.446 10.341 -8.534 1.00 41.47 160 GLU A C 1
ATOM 1283 O O . GLU A 1 160 ? 25.256 10.680 -7.372 1.00 41.47 160 GLU A O 1
ATOM 1288 N N . LYS A 1 161 ? 26.501 9.609 -8.903 1.00 34.69 161 LYS A N 1
ATOM 1289 C CA . LYS A 1 161 ? 27.559 9.086 -8.022 1.00 34.69 161 LYS A CA 1
ATOM 1290 C C . LYS A 1 161 ? 27.839 9.964 -6.790 1.00 34.69 161 LYS A C 1
ATOM 1292 O O . LYS A 1 161 ? 28.554 10.960 -6.861 1.00 34.69 161 LYS A O 1
ATOM 1297 N N . VAL A 1 162 ? 27.346 9.504 -5.642 1.00 35.31 162 VAL A N 1
ATOM 1298 C CA . VAL A 1 162 ? 27.797 9.909 -4.310 1.00 35.31 162 VAL A CA 1
ATOM 1299 C C . VAL A 1 162 ? 29.181 9.295 -4.092 1.00 35.31 162 VAL A C 1
ATOM 1301 O O . VAL A 1 162 ? 29.341 8.304 -3.390 1.00 35.31 162 VAL A O 1
ATOM 1304 N N . ASP A 1 163 ? 30.185 9.893 -4.725 1.00 32.59 163 ASP A N 1
ATOM 1305 C CA . ASP A 1 163 ? 31.487 10.093 -4.093 1.00 32.59 163 ASP A CA 1
ATOM 1306 C C . ASP A 1 163 ? 31.388 11.454 -3.384 1.00 32.59 163 ASP A C 1
ATOM 1308 O O . ASP A 1 163 ? 31.898 12.481 -3.827 1.00 32.59 163 ASP A O 1
ATOM 1312 N N . CYS A 1 164 ? 30.536 11.527 -2.355 1.00 30.64 164 CYS A N 1
ATOM 1313 C CA . CYS A 1 164 ? 30.195 12.789 -1.702 1.00 30.64 164 CYS A CA 1
ATOM 1314 C C . CYS A 1 164 ? 31.230 13.164 -0.645 1.00 30.64 164 CYS A C 1
ATOM 1316 O O . CYS A 1 164 ? 30.943 13.223 0.549 1.00 30.64 164 CYS A O 1
ATOM 1318 N N . LYS A 1 165 ? 32.419 13.531 -1.119 1.00 26.05 165 LYS A N 1
ATOM 1319 C CA . LYS A 1 165 ? 33.142 14.664 -0.550 1.00 26.05 165 LYS A CA 1
ATOM 1320 C C . LYS A 1 165 ? 32.975 15.833 -1.512 1.00 26.05 165 LYS A C 1
ATOM 1322 O O . LYS A 1 165 ? 33.737 15.987 -2.450 1.00 26.05 165 LYS A O 1
ATOM 1327 N N . ASN A 1 166 ? 31.994 16.676 -1.202 1.00 32.59 166 ASN A N 1
ATOM 1328 C CA . ASN A 1 166 ? 31.906 18.065 -1.646 1.00 32.59 166 ASN A CA 1
ATOM 1329 C C . ASN A 1 166 ? 31.496 18.311 -3.123 1.00 32.59 166 ASN A C 1
ATOM 1331 O O . ASN A 1 166 ? 32.223 18.021 -4.060 1.00 32.59 166 ASN A O 1
ATOM 1335 N N . ILE A 1 167 ? 30.343 18.987 -3.272 1.00 28.77 167 ILE A N 1
ATOM 1336 C CA . ILE A 1 167 ? 30.064 20.104 -4.212 1.00 28.77 167 ILE A CA 1
ATOM 1337 C C . ILE A 1 167 ? 28.922 19.953 -5.242 1.00 28.77 167 ILE A C 1
ATOM 1339 O O . ILE A 1 167 ? 28.298 20.971 -5.520 1.00 28.77 167 ILE A O 1
ATOM 1343 N N . LEU A 1 168 ? 28.477 18.774 -5.695 1.00 28.17 168 LEU A N 1
ATOM 1344 C CA . LEU A 1 168 ? 27.390 18.719 -6.714 1.00 28.17 168 LEU A CA 1
ATOM 1345 C C . LEU A 1 168 ? 25.972 18.391 -6.209 1.00 28.17 168 LEU A C 1
ATOM 1347 O O . LEU A 1 168 ? 25.017 18.399 -6.977 1.00 28.17 168 LEU A O 1
ATOM 1351 N N . ILE A 1 169 ? 25.778 18.212 -4.899 1.00 37.78 169 ILE A N 1
ATOM 1352 C CA . ILE A 1 169 ? 24.454 17.902 -4.324 1.00 37.78 169 ILE A CA 1
ATOM 1353 C C . ILE A 1 169 ? 23.516 19.132 -4.268 1.00 37.78 169 ILE A C 1
ATOM 1355 O O . ILE A 1 169 ? 22.356 19.004 -3.891 1.00 37.78 169 ILE A O 1
ATOM 1359 N N . LYS A 1 170 ? 23.976 20.344 -4.607 1.00 31.42 170 LYS A N 1
ATOM 1360 C CA . LYS A 1 170 ? 23.236 21.585 -4.311 1.00 31.42 170 LYS A CA 1
ATOM 1361 C C . LYS A 1 170 ? 21.962 21.747 -5.155 1.00 31.42 170 LYS A C 1
ATOM 1363 O O . LYS A 1 170 ? 20.905 21.989 -4.581 1.00 31.42 170 LYS A O 1
ATOM 1368 N N . ASP A 1 171 ? 22.019 21.461 -6.453 1.00 34.22 171 ASP A N 1
ATOM 1369 C CA . ASP A 1 171 ? 20.880 21.708 -7.354 1.00 34.22 171 ASP A CA 1
ATOM 1370 C C . ASP A 1 171 ? 19.786 20.626 -7.258 1.00 34.22 171 ASP A C 1
ATOM 1372 O O . ASP A 1 171 ? 18.595 20.914 -7.389 1.00 34.22 171 ASP A O 1
ATOM 1376 N N . ASN A 1 172 ? 20.155 19.381 -6.930 1.00 38.12 172 ASN A N 1
ATOM 1377 C CA . ASN A 1 172 ? 19.189 18.300 -6.691 1.00 38.12 172 ASN A CA 1
ATOM 1378 C C . ASN A 1 172 ? 18.657 18.286 -5.244 1.00 38.12 172 ASN A C 1
ATOM 1380 O O . ASN A 1 172 ? 17.492 17.937 -5.030 1.00 38.12 172 ASN A O 1
ATOM 1384 N N . LEU A 1 173 ? 19.436 18.743 -4.250 1.00 37.03 173 LEU A N 1
ATOM 1385 C CA . LEU A 1 173 ? 18.902 19.000 -2.907 1.00 37.03 173 LEU A CA 1
ATOM 1386 C C . LEU A 1 173 ? 17.953 20.186 -2.883 1.00 37.03 173 LEU A C 1
ATOM 1388 O O . LEU A 1 173 ? 17.061 20.169 -2.049 1.00 37.03 173 LEU A O 1
ATOM 1392 N N . ASP A 1 174 ? 18.098 21.191 -3.744 1.00 35.44 174 ASP A N 1
ATOM 1393 C CA . ASP A 1 174 ? 17.160 22.315 -3.766 1.00 35.44 174 ASP A CA 1
ATOM 1394 C C . ASP A 1 174 ? 15.774 21.891 -4.295 1.00 35.44 174 ASP A C 1
ATOM 1396 O O . ASP A 1 174 ? 14.758 22.347 -3.770 1.00 35.44 174 ASP A O 1
ATOM 1400 N N . ASN A 1 175 ? 15.696 20.885 -5.178 1.00 37.41 175 ASN A N 1
ATOM 1401 C CA . ASN A 1 175 ? 14.431 20.230 -5.553 1.00 37.41 175 ASN A CA 1
ATOM 1402 C C . ASN A 1 175 ? 13.849 19.331 -4.439 1.00 37.41 175 ASN A C 1
ATOM 1404 O O . ASN A 1 175 ? 12.629 19.237 -4.284 1.00 37.41 175 ASN A O 1
ATOM 1408 N N . ILE A 1 176 ? 14.700 18.705 -3.618 1.00 37.03 176 ILE A N 1
ATOM 1409 C CA . ILE A 1 176 ? 14.276 17.939 -2.429 1.00 37.03 176 ILE A CA 1
ATOM 1410 C C . ILE A 1 176 ? 13.888 18.883 -1.269 1.00 37.03 176 ILE A C 1
ATOM 1412 O O . ILE A 1 176 ? 12.930 18.617 -0.542 1.00 37.03 176 ILE A O 1
ATOM 1416 N N . LYS A 1 177 ? 14.549 20.041 -1.133 1.00 36.59 177 LYS A N 1
ATOM 1417 C CA . LYS A 1 177 ? 14.174 21.139 -0.227 1.00 36.59 177 LYS A CA 1
ATOM 1418 C C . LYS A 1 177 ? 12.870 21.795 -0.661 1.00 36.59 177 LYS A C 1
ATOM 1420 O O . LYS A 1 177 ? 12.093 22.158 0.216 1.00 36.59 177 LYS A O 1
ATOM 1425 N N . ALA A 1 178 ? 12.593 21.890 -1.964 1.00 36.00 178 ALA A N 1
ATOM 1426 C CA . ALA A 1 178 ? 11.294 22.333 -2.472 1.00 36.00 178 ALA A CA 1
ATOM 1427 C C . ALA A 1 178 ? 10.152 21.387 -2.051 1.00 36.00 178 ALA A C 1
ATOM 1429 O O . ALA A 1 178 ? 9.006 21.816 -1.953 1.00 36.00 178 ALA A O 1
ATOM 1430 N N . CYS A 1 179 ? 10.464 20.129 -1.715 1.00 35.91 179 CYS A N 1
ATOM 1431 C CA . CYS A 1 179 ? 9.524 19.187 -1.103 1.00 35.91 179 CYS A CA 1
ATOM 1432 C C . CYS A 1 179 ? 9.505 19.231 0.434 1.00 35.91 179 CYS A C 1
ATOM 1434 O O . CYS A 1 179 ? 8.816 18.423 1.050 1.00 35.91 179 CYS A O 1
ATOM 1436 N N . GLY A 1 180 ? 10.275 20.117 1.077 1.00 38.34 180 GLY A N 1
ATOM 1437 C CA . GLY A 1 180 ? 10.320 20.298 2.536 1.00 38.34 180 GLY A CA 1
ATOM 1438 C C . GLY A 1 180 ? 10.925 19.134 3.339 1.00 38.34 180 GLY A C 1
ATOM 1439 O O . GLY A 1 180 ? 11.164 19.258 4.543 1.00 38.34 180 GLY A O 1
ATOM 1440 N N . ILE A 1 181 ? 11.227 18.002 2.702 1.00 41.16 181 ILE A N 1
ATOM 1441 C CA . ILE A 1 181 ? 11.672 16.783 3.378 1.00 41.16 181 ILE A CA 1
ATOM 1442 C C . ILE A 1 181 ? 13.197 16.733 3.337 1.00 41.16 181 ILE A C 1
ATOM 1444 O O . ILE A 1 181 ? 13.811 16.219 2.405 1.00 41.16 181 ILE A O 1
ATOM 1448 N N . LYS A 1 182 ? 13.843 17.251 4.387 1.00 46.22 182 LYS A N 1
ATOM 1449 C CA . LYS A 1 182 ? 15.241 16.891 4.661 1.00 46.22 182 LYS A CA 1
ATOM 1450 C C . LYS A 1 182 ? 15.277 15.385 4.917 1.00 46.22 182 LYS A C 1
ATOM 1452 O O . LYS A 1 182 ? 14.793 14.944 5.951 1.00 46.22 182 LYS A O 1
ATOM 1457 N N . LEU A 1 183 ? 15.851 14.611 4.003 1.00 39.81 183 LEU A N 1
ATOM 1458 C CA . LEU A 1 183 ? 15.973 13.150 4.096 1.00 39.81 183 LEU A CA 1
ATOM 1459 C C . LEU A 1 183 ? 16.597 12.641 5.394 1.00 39.81 183 LEU A C 1
ATOM 1461 O O . LEU A 1 183 ? 16.164 11.617 5.914 1.00 39.81 183 LEU A O 1
ATOM 1465 N N . GLY A 1 184 ? 17.502 13.424 5.987 1.00 39.59 184 GLY A N 1
ATOM 1466 C CA . GLY A 1 184 ? 18.038 13.158 7.324 1.00 39.59 184 GLY A CA 1
ATOM 1467 C C . GLY A 1 184 ? 16.984 13.126 8.442 1.00 39.59 184 GLY A C 1
ATOM 1468 O O . GLY A 1 184 ? 17.279 12.656 9.533 1.00 39.59 184 GLY A O 1
ATOM 1469 N N . LYS A 1 185 ? 15.745 13.585 8.202 1.00 43.62 185 LYS A N 1
ATOM 1470 C CA . LYS A 1 185 ? 14.624 13.413 9.137 1.00 43.62 185 LYS A CA 1
ATOM 1471 C C . LYS A 1 185 ? 14.110 11.965 9.156 1.00 43.62 185 LYS A C 1
ATOM 1473 O O . LYS A 1 185 ? 13.699 11.530 10.219 1.00 43.62 185 LYS A O 1
ATOM 1478 N N . ILE A 1 186 ? 14.156 11.222 8.040 1.00 42.56 186 ILE A N 1
ATOM 1479 C CA . ILE A 1 186 ? 13.557 9.875 7.931 1.00 42.56 186 ILE A CA 1
ATOM 1480 C C . ILE A 1 186 ? 14.359 8.830 8.719 1.00 42.56 186 ILE A C 1
ATOM 1482 O O . ILE A 1 186 ? 13.765 8.033 9.442 1.00 42.56 186 ILE A O 1
ATOM 1486 N N . GLU A 1 187 ? 15.692 8.868 8.650 1.00 41.47 187 GLU A N 1
ATOM 1487 C CA . GLU A 1 187 ? 16.569 7.994 9.452 1.00 41.47 187 GLU A CA 1
ATOM 1488 C C . GLU A 1 187 ? 16.587 8.391 10.935 1.00 41.47 187 GLU A C 1
ATOM 1490 O O . GLU A 1 187 ? 16.618 7.530 11.815 1.00 41.47 187 GLU A O 1
ATOM 1495 N N . ALA A 1 188 ? 16.452 9.689 11.234 1.00 42.22 188 ALA A N 1
ATOM 1496 C CA . ALA A 1 188 ? 16.359 10.198 12.603 1.00 42.22 188 ALA A CA 1
ATOM 1497 C C . ALA A 1 188 ? 15.069 9.781 13.344 1.00 42.22 188 ALA A C 1
ATOM 1499 O O . ALA A 1 188 ? 14.921 10.100 14.523 1.00 42.22 188 ALA A O 1
ATOM 1500 N N . PHE A 1 189 ? 14.138 9.085 12.683 1.00 49.34 189 PHE A N 1
ATOM 1501 C CA . PHE A 1 189 ? 12.895 8.580 13.274 1.00 49.34 189 PHE A CA 1
ATOM 1502 C C . PHE A 1 189 ? 12.987 7.147 13.807 1.00 49.34 189 PHE A C 1
ATOM 1504 O O . PHE A 1 189 ? 12.023 6.682 14.401 1.00 49.34 189 PHE A O 1
ATOM 1511 N N . ASN A 1 190 ? 14.089 6.425 13.600 1.00 48.59 190 ASN A N 1
ATOM 1512 C CA . ASN A 1 190 ? 14.145 5.016 14.006 1.00 48.59 190 ASN A CA 1
ATOM 1513 C C . ASN A 1 190 ? 14.449 4.814 15.503 1.00 48.59 190 ASN A C 1
ATOM 1515 O O . ASN A 1 190 ? 14.127 3.760 16.031 1.00 48.59 190 ASN A O 1
ATOM 1519 N N . ASN A 1 191 ? 14.982 5.832 16.195 1.00 53.84 191 ASN A N 1
ATOM 1520 C CA . ASN A 1 191 ? 15.382 5.743 17.611 1.00 53.84 191 ASN A CA 1
ATOM 1521 C C . ASN A 1 191 ? 14.674 6.764 18.522 1.00 53.84 191 ASN A C 1
ATOM 1523 O O . ASN A 1 191 ? 15.113 6.999 19.646 1.00 53.84 191 ASN A O 1
ATOM 1527 N N . LEU A 1 192 ? 13.624 7.431 18.036 1.00 57.16 192 LEU A N 1
ATOM 1528 C CA . LEU A 1 192 ? 12.882 8.422 18.817 1.00 57.16 192 LEU A CA 1
ATOM 1529 C C . LEU A 1 192 ? 11.494 7.886 19.186 1.00 57.16 192 LEU A C 1
ATOM 1531 O O . LEU A 1 192 ? 10.850 7.269 18.341 1.00 57.16 192 LEU A O 1
ATOM 1535 N N . PRO A 1 193 ? 10.988 8.186 20.394 1.00 70.75 193 PRO A N 1
ATOM 1536 C CA . PRO A 1 193 ? 9.588 7.968 20.736 1.00 70.75 193 PRO A CA 1
ATOM 1537 C C . PRO A 1 193 ? 8.641 8.589 19.700 1.00 70.75 193 PRO A C 1
ATOM 1539 O O . PRO A 1 193 ? 8.833 9.741 19.291 1.00 70.75 193 PRO A O 1
ATOM 1542 N N . TYR A 1 194 ? 7.581 7.871 19.316 1.00 70.50 194 TYR A N 1
ATOM 1543 C CA . TYR A 1 194 ? 6.637 8.310 18.279 1.00 70.50 194 TYR A CA 1
ATOM 1544 C C . TYR A 1 194 ? 5.973 9.653 18.582 1.00 70.50 194 TYR A C 1
ATOM 1546 O O . TYR A 1 194 ? 5.760 10.448 17.671 1.00 70.50 194 TYR A O 1
ATOM 1554 N N . LYS A 1 195 ? 5.766 9.981 19.858 1.00 72.69 195 LYS A N 1
ATOM 1555 C CA . LYS A 1 195 ? 5.291 11.299 20.301 1.00 72.69 195 LYS A CA 1
ATOM 1556 C C . LYS A 1 195 ? 6.239 12.447 19.929 1.00 72.69 195 LYS A C 1
ATOM 1558 O O . LYS A 1 195 ? 5.800 13.514 19.504 1.00 72.69 195 LYS A O 1
ATOM 1563 N N . ILE A 1 196 ? 7.551 12.225 20.038 1.00 70.94 196 ILE A N 1
ATOM 1564 C CA . ILE A 1 196 ? 8.574 13.205 19.634 1.00 70.94 196 ILE A CA 1
ATOM 1565 C C . ILE A 1 196 ? 8.613 13.325 18.110 1.00 70.94 196 ILE A C 1
ATOM 1567 O O . ILE A 1 196 ? 8.779 14.422 17.572 1.00 70.94 196 ILE A O 1
ATOM 1571 N N . ILE A 1 197 ? 8.445 12.204 17.409 1.00 67.44 197 ILE A N 1
ATOM 1572 C CA . ILE A 1 197 ? 8.364 12.174 15.948 1.00 67.44 197 ILE A CA 1
ATOM 1573 C C . ILE A 1 197 ? 7.142 12.965 15.470 1.00 67.44 197 ILE A C 1
ATOM 1575 O O . ILE A 1 197 ? 7.286 13.839 14.615 1.00 67.44 197 ILE A O 1
ATOM 1579 N N . LEU A 1 198 ? 5.974 12.725 16.070 1.00 70.31 198 LEU A N 1
ATOM 1580 C CA . LEU A 1 198 ? 4.729 13.421 15.769 1.00 70.31 198 LEU A CA 1
ATOM 1581 C C . LEU A 1 198 ? 4.893 14.934 15.931 1.00 70.31 198 LEU A C 1
ATOM 1583 O O . LEU A 1 198 ? 4.679 15.665 14.973 1.00 70.31 198 LEU A O 1
ATOM 1587 N N . GLY A 1 199 ? 5.431 15.404 17.063 1.00 66.81 199 GLY A N 1
ATOM 1588 C CA . GLY A 1 199 ? 5.665 16.838 17.288 1.00 66.81 199 GLY A CA 1
ATOM 1589 C C . GLY A 1 199 ? 6.624 17.501 16.282 1.00 66.81 199 GLY A C 1
ATOM 1590 O O . GLY A 1 199 ? 6.569 18.714 16.067 1.00 66.81 199 GLY A O 1
ATOM 1591 N N . ARG A 1 200 ? 7.504 16.728 15.628 1.00 69.06 200 ARG A N 1
ATOM 1592 C CA . ARG A 1 200 ? 8.360 17.223 14.534 1.00 69.06 200 ARG A CA 1
ATOM 1593 C C . ARG A 1 200 ? 7.633 17.264 13.192 1.00 69.06 200 ARG A C 1
ATOM 1595 O O . ARG A 1 200 ? 7.927 18.154 12.397 1.00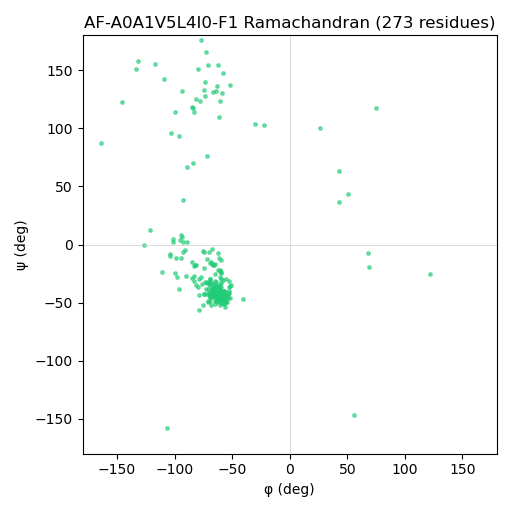 69.06 200 ARG A O 1
ATOM 1602 N N . ILE A 1 201 ? 6.735 16.313 12.941 1.00 67.31 201 ILE A N 1
ATOM 1603 C CA . ILE A 1 201 ? 5.977 16.182 11.690 1.00 67.31 201 ILE A CA 1
ATOM 1604 C C . ILE A 1 201 ? 4.736 17.096 11.689 1.00 67.31 201 ILE A C 1
ATOM 1606 O O . ILE A 1 201 ? 4.376 17.632 10.644 1.00 67.31 201 ILE A O 1
ATOM 1610 N N . ASP A 1 202 ? 4.127 17.361 12.844 1.00 67.50 202 ASP A N 1
ATOM 1611 C CA . ASP A 1 202 ? 2.926 18.198 12.987 1.00 67.50 202 ASP A CA 1
ATOM 1612 C C . ASP A 1 202 ? 3.129 19.638 12.520 1.00 67.50 202 ASP A C 1
ATOM 1614 O O . ASP A 1 202 ? 2.192 20.265 12.026 1.00 67.50 202 ASP A O 1
ATOM 1618 N N . LYS A 1 203 ? 4.366 20.143 12.589 1.00 66.12 203 LYS A N 1
ATOM 1619 C CA . LYS A 1 203 ? 4.733 21.447 12.018 1.00 66.12 203 LYS A CA 1
ATOM 1620 C C . LYS A 1 203 ? 4.488 21.511 10.508 1.00 66.12 203 LYS A C 1
ATOM 1622 O O . LYS A 1 203 ? 4.134 22.571 10.000 1.00 66.12 203 LYS A O 1
ATOM 1627 N N . ASP A 1 204 ? 4.653 20.379 9.827 1.00 65.31 204 ASP A N 1
ATOM 1628 C CA . ASP A 1 204 ? 4.595 20.266 8.371 1.00 65.31 204 ASP A CA 1
ATOM 1629 C C . ASP A 1 204 ? 3.216 19.745 7.885 1.00 65.31 204 ASP A C 1
ATOM 1631 O O . ASP A 1 204 ? 2.813 20.048 6.761 1.00 65.31 204 ASP A O 1
ATOM 1635 N N . PHE A 1 205 ? 2.461 19.006 8.719 1.00 68.19 205 PHE A N 1
ATOM 1636 C CA . PHE A 1 205 ? 1.205 18.336 8.316 1.00 68.19 205 PHE A CA 1
ATOM 1637 C C . PHE A 1 205 ? -0.040 18.640 9.174 1.00 68.19 205 PHE A C 1
ATOM 1639 O O . PHE A 1 205 ? -1.117 18.158 8.829 1.00 68.19 205 PHE A O 1
ATOM 1646 N N . LYS A 1 206 ? 0.069 19.472 10.225 1.00 65.94 206 LYS A N 1
ATOM 1647 C CA . LYS A 1 206 ? -1.032 19.904 11.115 1.00 65.94 206 LYS A CA 1
ATOM 1648 C C . LYS A 1 206 ? -1.988 18.768 11.507 1.00 65.94 206 LYS A C 1
ATOM 1650 O O . LYS A 1 206 ? -3.175 18.814 11.178 1.00 65.94 206 LYS A O 1
ATOM 1655 N N . ASN A 1 207 ? -1.497 17.753 12.216 1.00 64.38 207 ASN A N 1
ATOM 1656 C CA . ASN A 1 207 ? -2.422 16.797 12.814 1.00 64.38 207 ASN A CA 1
ATOM 1657 C C . ASN A 1 207 ? -3.115 17.446 14.009 1.00 64.38 207 ASN A C 1
ATOM 1659 O O . ASN A 1 207 ? -2.470 17.986 14.906 1.00 64.38 207 ASN A O 1
ATOM 1663 N N . ASN A 1 208 ? -4.443 17.389 14.021 1.00 63.38 208 ASN A N 1
ATOM 1664 C CA . ASN A 1 208 ? -5.203 17.704 15.222 1.00 63.38 208 ASN A CA 1
ATOM 1665 C C . ASN A 1 208 ? -5.049 16.539 16.200 1.00 63.38 208 ASN A C 1
ATOM 1667 O O . ASN A 1 208 ? -5.097 15.380 15.778 1.00 63.38 208 ASN A O 1
ATOM 1671 N N . LYS A 1 209 ? -4.890 16.843 17.492 1.00 65.94 209 LYS A N 1
ATOM 1672 C CA . LYS A 1 209 ? -4.967 15.828 18.542 1.00 65.94 209 LYS A CA 1
ATOM 1673 C C . LYS A 1 209 ? -6.365 15.213 18.491 1.00 65.94 209 LYS A C 1
ATOM 1675 O O . LYS A 1 209 ? -7.346 15.950 18.553 1.00 65.94 209 LYS A O 1
ATOM 1680 N N . LYS A 1 210 ? -6.427 13.896 18.331 1.00 78.62 210 LYS A N 1
ATOM 1681 C CA . LYS A 1 210 ? -7.670 13.125 18.281 1.00 78.62 210 LYS A CA 1
ATOM 1682 C C . LYS A 1 210 ? -7.703 12.168 19.457 1.00 78.62 210 LYS A C 1
ATOM 1684 O O . LYS A 1 210 ? -6.649 11.805 19.976 1.00 78.62 210 LYS A O 1
ATOM 1689 N N . ASP A 1 211 ? -8.893 11.768 19.874 1.00 86.00 211 ASP A N 1
ATOM 1690 C CA . ASP A 1 211 ? -9.022 10.652 20.804 1.00 86.00 211 ASP A CA 1
ATOM 1691 C C . ASP A 1 211 ? -8.825 9.307 20.073 1.00 86.00 211 ASP A C 1
ATOM 1693 O O . ASP A 1 211 ? -8.626 9.247 18.845 1.00 86.00 211 ASP A O 1
ATOM 1697 N N . ILE A 1 212 ? -8.836 8.203 20.827 1.00 89.50 212 ILE A N 1
ATOM 1698 C CA . ILE A 1 212 ? -8.736 6.867 20.233 1.00 89.50 212 ILE A CA 1
ATOM 1699 C C . ILE A 1 212 ? -9.887 6.607 19.254 1.00 89.50 212 ILE A C 1
ATOM 1701 O O . ILE A 1 212 ? -9.678 5.973 18.218 1.00 89.50 212 ILE A O 1
ATOM 1705 N N . LYS A 1 213 ? -11.093 7.108 19.550 1.00 92.56 213 LYS A N 1
ATOM 1706 C CA . LYS A 1 213 ? -12.304 6.754 18.816 1.00 92.56 213 LYS A CA 1
ATOM 1707 C C . LYS A 1 213 ? -12.269 7.332 17.410 1.00 92.56 213 LYS A C 1
ATOM 1709 O O . LYS A 1 213 ? -12.430 6.613 16.423 1.00 92.56 213 LYS A O 1
ATOM 1714 N N . GLU A 1 214 ? -11.942 8.612 17.308 1.00 91.25 214 GLU A N 1
ATOM 1715 C CA . GLU A 1 214 ? -11.735 9.288 16.037 1.00 91.25 214 GLU A CA 1
ATOM 1716 C C . GLU A 1 214 ? -10.566 8.671 15.253 1.00 91.25 214 GLU A C 1
ATOM 1718 O O . GLU A 1 214 ? -10.654 8.509 14.035 1.00 91.25 214 GLU A O 1
ATOM 1723 N N . SER A 1 215 ? -9.481 8.287 15.934 1.00 91.06 215 SER A N 1
ATOM 1724 C CA . SER A 1 215 ? -8.323 7.646 15.290 1.00 91.06 215 SER A CA 1
ATOM 1725 C C . SER A 1 215 ? -8.695 6.298 14.667 1.00 91.06 215 SER A C 1
ATOM 1727 O O . SER A 1 215 ? -8.364 6.031 13.510 1.00 91.06 215 SER A O 1
ATOM 1729 N N . LEU A 1 216 ? -9.442 5.466 15.396 1.00 92.56 216 LEU A N 1
ATOM 1730 C CA . LEU A 1 216 ? -9.935 4.182 14.903 1.00 92.56 216 LEU A CA 1
ATOM 1731 C C . LEU A 1 216 ? -10.951 4.357 13.774 1.00 92.56 216 LEU A C 1
ATOM 1733 O O . LEU A 1 216 ? -10.841 3.661 12.766 1.00 92.56 216 LEU A O 1
ATOM 1737 N N . SER A 1 217 ? -11.874 5.318 13.881 1.00 93.56 217 SER A N 1
ATOM 1738 C CA . SER A 1 217 ? -12.835 5.612 12.807 1.00 93.56 217 SER A CA 1
ATOM 1739 C C . SER A 1 217 ? -12.106 5.993 11.516 1.00 93.56 217 SER A C 1
ATOM 1741 O O . SER A 1 217 ? -12.418 5.488 10.433 1.00 93.56 217 SER A O 1
ATOM 1743 N N . GLN A 1 218 ? -11.048 6.805 11.614 1.00 91.44 218 GLN A N 1
ATOM 1744 C CA . GLN A 1 218 ? -10.226 7.159 10.458 1.00 91.44 218 GLN A CA 1
ATOM 1745 C C . GLN A 1 218 ? -9.452 5.973 9.890 1.00 91.44 218 GLN A C 1
ATOM 1747 O O . GLN A 1 218 ? -9.414 5.821 8.670 1.00 91.44 218 GLN A O 1
ATOM 1752 N N . ILE A 1 219 ? -8.879 5.107 10.732 1.00 92.62 219 ILE A N 1
ATOM 1753 C CA . ILE A 1 219 ? -8.261 3.863 10.257 1.00 92.62 219 ILE A CA 1
ATOM 1754 C C . ILE A 1 219 ? -9.294 3.049 9.471 1.00 92.62 219 ILE A C 1
ATOM 1756 O O . ILE A 1 219 ? -9.054 2.734 8.307 1.00 92.62 219 ILE A O 1
ATOM 1760 N N . ILE A 1 220 ? -10.464 2.777 10.053 1.00 92.31 220 ILE A N 1
ATOM 1761 C CA . ILE A 1 220 ? -11.510 1.924 9.468 1.00 92.31 220 ILE A CA 1
ATOM 1762 C C . ILE A 1 220 ? -12.034 2.483 8.142 1.00 92.31 220 ILE A C 1
ATOM 1764 O O . ILE A 1 220 ? -12.265 1.718 7.201 1.00 92.31 220 ILE A O 1
ATOM 1768 N N . THR A 1 221 ? -12.217 3.799 8.048 1.00 87.81 221 THR A N 1
ATOM 1769 C CA . THR A 1 221 ? -12.865 4.450 6.898 1.00 87.81 221 THR A CA 1
ATOM 1770 C C . THR A 1 221 ? -11.900 4.950 5.825 1.00 87.81 221 THR A C 1
ATOM 1772 O O . THR A 1 221 ? -12.353 5.295 4.730 1.00 87.81 221 THR A O 1
ATOM 1775 N N . SER A 1 222 ? -10.596 4.977 6.108 1.00 84.94 222 SER A N 1
ATOM 1776 C CA . SER A 1 222 ? -9.569 5.383 5.146 1.00 84.94 222 SER A CA 1
ATOM 1777 C C . SER A 1 222 ? -9.497 4.464 3.920 1.00 84.94 222 SER A C 1
ATOM 1779 O O . SER A 1 222 ? -9.883 3.291 3.949 1.00 84.94 222 SER A O 1
ATOM 1781 N N . ASP A 1 223 ? -9.007 5.015 2.808 1.00 81.62 223 ASP A N 1
ATOM 1782 C CA . ASP A 1 223 ? -8.817 4.258 1.574 1.00 81.62 223 ASP A CA 1
ATOM 1783 C C . ASP A 1 223 ? -7.620 3.286 1.658 1.00 81.62 223 ASP A C 1
ATOM 1785 O O . ASP A 1 223 ? -6.754 3.374 2.533 1.00 81.62 223 ASP A O 1
ATOM 1789 N N . PHE A 1 224 ? -7.542 2.352 0.702 1.00 76.81 224 PHE A N 1
ATOM 1790 C CA . PHE A 1 224 ? -6.436 1.385 0.626 1.00 76.81 224 PHE A CA 1
ATOM 1791 C C . PHE A 1 224 ? -5.088 2.003 0.230 1.00 76.81 224 PHE A C 1
ATOM 1793 O O . PHE A 1 224 ? -4.069 1.305 0.210 1.00 76.81 224 PHE A O 1
ATOM 1800 N N . GLU A 1 225 ? -5.066 3.286 -0.130 1.00 76.62 225 GLU A N 1
ATOM 1801 C CA . GLU A 1 225 ? -3.828 4.015 -0.366 1.00 76.62 225 GLU A CA 1
ATOM 1802 C C . GLU A 1 225 ? -3.237 4.522 0.954 1.00 76.62 225 GLU A C 1
ATOM 1804 O O . GLU A 1 225 ? -2.012 4.623 1.044 1.00 76.62 225 GLU A O 1
ATOM 1809 N N . MET A 1 226 ? -4.067 4.756 1.982 1.00 78.56 226 MET A N 1
ATOM 1810 C CA . MET A 1 226 ? -3.692 5.227 3.322 1.00 78.56 226 MET A CA 1
ATOM 1811 C C . MET A 1 226 ? -3.519 4.111 4.363 1.00 78.56 226 MET A C 1
ATOM 1813 O O . MET A 1 226 ? -2.525 4.126 5.092 1.00 78.56 226 MET A O 1
ATOM 1817 N N . THR A 1 227 ? -4.344 3.063 4.363 1.00 86.50 227 THR A N 1
ATOM 1818 C CA . THR A 1 227 ? -4.181 1.922 5.289 1.00 86.50 227 THR A CA 1
ATOM 1819 C C . THR A 1 227 ? -4.292 0.569 4.589 1.00 86.50 227 THR A C 1
ATOM 1821 O O . THR A 1 227 ? -4.958 0.410 3.561 1.00 86.50 227 THR A O 1
ATOM 1824 N N . THR A 1 228 ? -3.609 -0.451 5.114 1.00 89.69 228 THR A N 1
ATOM 1825 C CA . THR A 1 228 ? -3.777 -1.820 4.614 1.00 89.69 228 THR A CA 1
ATOM 1826 C C . THR A 1 228 ? -5.132 -2.409 4.999 1.00 89.69 228 THR A C 1
ATOM 1828 O O . THR A 1 228 ? -5.727 -2.090 6.025 1.00 89.69 228 THR A O 1
ATOM 1831 N N . LYS A 1 229 ? -5.595 -3.371 4.191 1.00 91.88 229 LYS A N 1
ATOM 1832 C CA . LYS A 1 229 ? -6.774 -4.205 4.494 1.00 91.88 229 LYS A CA 1
ATOM 1833 C C . LYS A 1 229 ? -6.673 -4.860 5.876 1.00 91.88 229 LYS A C 1
ATOM 1835 O O . LYS A 1 229 ? -7.681 -5.004 6.557 1.00 91.88 229 LYS A O 1
ATOM 1840 N N . TRP A 1 230 ? -5.458 -5.254 6.259 1.00 93.69 230 TRP A N 1
ATOM 1841 C CA . TRP A 1 230 ? -5.169 -5.849 7.557 1.00 93.69 230 TRP A CA 1
ATOM 1842 C C . TRP A 1 230 ? -5.319 -4.832 8.688 1.00 93.69 230 TRP A C 1
ATOM 1844 O O . TRP A 1 230 ? -6.110 -5.065 9.593 1.00 93.69 230 TRP A O 1
ATOM 1854 N N . LEU A 1 231 ? -4.669 -3.667 8.585 1.00 94.25 231 LEU A N 1
ATOM 1855 C CA . LEU A 1 231 ? -4.794 -2.606 9.584 1.00 94.25 231 LEU A CA 1
ATOM 1856 C C . LEU A 1 231 ? -6.255 -2.168 9.789 1.00 94.25 231 LEU A C 1
ATOM 1858 O O . LEU A 1 231 ? -6.691 -1.999 10.923 1.00 94.25 231 LEU A O 1
ATOM 1862 N N . ARG A 1 232 ? -7.045 -2.063 8.714 1.00 94.62 232 ARG A N 1
ATOM 1863 C CA . ARG A 1 232 ? -8.485 -1.757 8.803 1.00 94.62 232 ARG A CA 1
ATOM 1864 C C . ARG A 1 232 ? -9.269 -2.834 9.554 1.00 94.62 232 ARG A C 1
ATOM 1866 O O . ARG A 1 232 ? -10.111 -2.501 10.382 1.00 94.62 232 ARG A O 1
ATOM 1873 N N . ALA A 1 233 ? -8.984 -4.111 9.296 1.00 94.31 233 ALA A N 1
ATOM 1874 C CA . ALA A 1 233 ? -9.601 -5.222 10.018 1.00 94.31 233 ALA A CA 1
ATOM 1875 C C . ALA A 1 233 ? -9.217 -5.220 11.510 1.00 94.31 233 ALA A C 1
ATOM 1877 O O . ALA A 1 233 ? -10.090 -5.363 12.364 1.00 94.31 233 ALA A O 1
ATOM 1878 N N . CYS A 1 234 ? -7.946 -4.972 11.839 1.00 93.88 234 CYS A N 1
ATOM 1879 C CA . CYS A 1 234 ? -7.514 -4.811 13.228 1.00 93.88 234 CYS A CA 1
ATOM 1880 C C . CYS A 1 234 ? -8.208 -3.605 13.890 1.00 93.88 234 CYS A C 1
ATOM 1882 O O . CYS A 1 234 ? -8.711 -3.719 15.005 1.00 93.88 234 CYS A O 1
ATOM 1884 N N . GLY A 1 235 ? -8.323 -2.480 13.179 1.00 94.06 235 GLY A N 1
ATOM 1885 C CA . GLY A 1 235 ? -9.048 -1.295 13.643 1.00 94.06 235 GLY A CA 1
ATOM 1886 C C . GLY A 1 235 ? -10.513 -1.587 13.977 1.00 94.06 235 GLY A C 1
ATOM 1887 O O . GLY A 1 235 ? -10.966 -1.209 15.050 1.00 94.06 235 GLY A O 1
ATOM 1888 N N . LEU A 1 236 ? -11.230 -2.328 13.118 1.00 94.44 236 LEU A N 1
ATOM 1889 C CA . LEU A 1 236 ? -12.618 -2.757 13.365 1.00 94.44 236 LEU A CA 1
ATOM 1890 C C . LEU A 1 236 ? -12.751 -3.577 14.652 1.00 94.44 236 LEU A C 1
ATOM 1892 O O . LEU A 1 236 ? -13.681 -3.382 15.432 1.00 94.44 236 LEU A O 1
ATOM 1896 N N . LYS A 1 237 ? -11.822 -4.507 14.870 1.00 93.94 237 LYS A N 1
ATOM 1897 C CA . LYS A 1 237 ? -11.844 -5.379 16.041 1.00 93.94 237 LYS A CA 1
ATOM 1898 C C . LYS A 1 237 ? -11.534 -4.613 17.328 1.00 93.94 237 LYS A C 1
ATOM 1900 O O . LYS A 1 237 ? -12.228 -4.820 18.315 1.00 93.94 237 LYS A O 1
ATOM 1905 N N . LEU A 1 238 ? -10.559 -3.702 17.316 1.00 93.06 238 LEU A N 1
ATOM 1906 C CA . LEU A 1 238 ? -10.286 -2.852 18.478 1.00 93.06 238 LEU A CA 1
ATOM 1907 C C . LEU A 1 238 ? -11.437 -1.875 18.748 1.00 93.06 238 LEU A C 1
ATOM 1909 O O . LEU A 1 238 ? -11.837 -1.724 19.893 1.00 93.06 238 LEU A O 1
ATOM 1913 N N . ALA A 1 239 ? -12.032 -1.287 17.709 1.00 93.19 239 ALA A N 1
ATOM 1914 C CA . ALA A 1 239 ? -13.211 -0.429 17.826 1.00 93.19 239 ALA A CA 1
ATOM 1915 C C . ALA A 1 239 ? -14.384 -1.129 18.531 1.00 93.19 239 ALA A C 1
ATOM 1917 O O . ALA A 1 239 ? -15.025 -0.534 19.394 1.00 93.19 239 ALA A O 1
ATOM 1918 N N . TYR A 1 240 ? -14.621 -2.410 18.225 1.00 93.00 240 TYR A N 1
ATOM 1919 C CA . TYR A 1 240 ? -15.632 -3.221 18.911 1.00 93.00 240 TYR A CA 1
ATOM 1920 C C . TYR A 1 240 ? -15.351 -3.376 20.412 1.00 93.00 240 TYR A C 1
ATOM 1922 O O . TYR A 1 240 ? -16.284 -3.333 21.209 1.00 93.00 240 TYR A O 1
ATOM 1930 N N . LEU A 1 241 ? -14.079 -3.538 20.790 1.00 90.75 241 LEU A N 1
ATOM 1931 C CA . LEU A 1 241 ? -13.661 -3.688 22.187 1.00 90.75 241 LEU A CA 1
ATOM 1932 C C . LEU A 1 241 ? -13.653 -2.357 22.953 1.00 90.75 241 LEU A C 1
ATOM 1934 O O . LEU A 1 241 ? -13.819 -2.367 24.167 1.00 90.75 241 LEU A O 1
ATOM 1938 N N . VAL A 1 242 ? -13.445 -1.235 22.260 1.00 91.00 242 VAL A N 1
ATOM 1939 C CA . VAL A 1 242 ? -13.424 0.108 22.858 1.00 91.00 242 VAL A CA 1
ATOM 1940 C C . VAL A 1 242 ? -14.841 0.619 23.112 1.00 91.00 242 VAL A C 1
ATOM 1942 O O . VAL A 1 242 ? -15.159 1.004 24.232 1.00 91.00 242 VAL A O 1
ATOM 1945 N N . ASP A 1 243 ? -15.682 0.668 22.077 1.00 91.62 243 ASP A N 1
ATOM 1946 C CA . ASP A 1 243 ? -17.044 1.204 22.179 1.00 91.62 243 ASP A CA 1
ATOM 1947 C C . ASP A 1 243 ? -17.885 0.777 20.969 1.00 91.62 243 ASP A C 1
ATOM 1949 O O . ASP A 1 243 ? -17.969 1.476 19.956 1.00 91.62 243 ASP A O 1
ATOM 1953 N N . LYS A 1 244 ? -18.518 -0.394 21.064 1.00 90.50 244 LYS A N 1
ATOM 1954 C CA . LYS A 1 244 ? -19.330 -0.947 19.974 1.00 90.50 244 LYS A CA 1
ATOM 1955 C C . LYS A 1 244 ? -20.397 0.031 19.463 1.00 90.50 244 LYS A C 1
ATOM 1957 O O . LYS A 1 244 ? -20.619 0.091 18.252 1.00 90.50 244 LYS A O 1
ATOM 1962 N N . ASP A 1 245 ? -21.047 0.773 20.356 1.00 92.31 245 ASP A N 1
ATOM 1963 C CA . ASP A 1 245 ? -22.186 1.625 20.009 1.00 92.31 245 ASP A CA 1
ATOM 1964 C C . ASP A 1 245 ? -21.738 2.866 19.233 1.00 92.31 245 ASP A C 1
ATOM 1966 O O . ASP A 1 245 ? -22.372 3.240 18.243 1.00 92.31 245 ASP A O 1
ATOM 1970 N N . TYR A 1 246 ? -20.595 3.451 19.607 1.00 94.31 246 TYR A N 1
ATOM 1971 C CA . TYR A 1 246 ? -19.992 4.558 18.860 1.00 94.31 246 TYR A CA 1
ATOM 1972 C C . TYR A 1 246 ? -19.692 4.178 17.400 1.00 94.31 246 TYR A C 1
ATOM 1974 O O . TYR A 1 246 ? -19.919 4.972 16.484 1.00 94.31 246 TYR A O 1
ATOM 1982 N N . PHE A 1 247 ? -19.216 2.952 17.166 1.00 95.25 247 PHE A N 1
ATOM 1983 C CA . PHE A 1 247 ? -18.731 2.503 15.858 1.00 95.25 247 PHE A CA 1
ATOM 1984 C C . PHE A 1 247 ? -19.769 1.791 14.982 1.00 95.25 247 PHE A C 1
ATOM 1986 O O . PHE A 1 247 ? -19.417 1.318 13.899 1.00 95.25 247 PHE A O 1
ATOM 1993 N N . LEU A 1 248 ? -21.044 1.731 15.382 1.00 93.88 248 LEU A N 1
ATOM 1994 C CA . LEU A 1 248 ? -22.062 0.948 14.669 1.00 93.88 248 LEU A CA 1
ATOM 1995 C C . LEU A 1 248 ? -22.123 1.269 13.163 1.00 93.88 248 LEU A C 1
ATOM 1997 O O . LEU A 1 248 ? -22.083 0.363 12.331 1.00 93.88 248 LEU A O 1
ATOM 2001 N N . LYS A 1 249 ? -22.119 2.559 12.804 1.00 93.75 249 LYS A N 1
ATOM 2002 C CA . LYS A 1 249 ? -22.135 3.008 11.398 1.00 93.75 249 LYS A CA 1
ATOM 2003 C C . LYS A 1 249 ? -20.865 2.630 10.634 1.00 93.75 249 LYS A C 1
ATOM 2005 O O . LYS A 1 249 ? -20.933 2.303 9.448 1.00 93.75 249 LYS A O 1
ATOM 2010 N N . ASP A 1 250 ? -19.712 2.679 11.297 1.00 93.81 250 ASP A N 1
ATOM 2011 C CA . ASP A 1 250 ? -18.4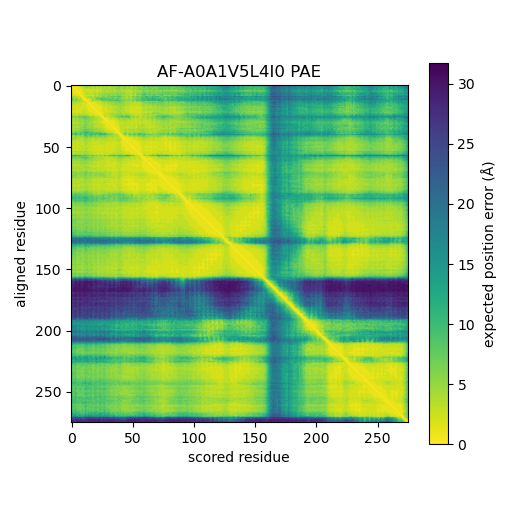34 2.301 10.692 1.00 93.81 250 ASP A CA 1
ATOM 2012 C C . ASP A 1 250 ? -18.402 0.797 10.401 1.00 93.81 250 ASP A C 1
ATOM 2014 O O . ASP A 1 250 ? -17.956 0.379 9.326 1.00 93.81 250 ASP A O 1
ATOM 2018 N N . PHE A 1 251 ? -18.955 -0.016 11.305 1.00 94.75 251 PHE A N 1
ATOM 2019 C CA . PHE A 1 251 ? -19.117 -1.450 11.093 1.00 94.75 251 PHE A CA 1
ATOM 2020 C C . PHE A 1 251 ? -20.077 -1.758 9.943 1.00 94.75 251 PHE A C 1
ATOM 2022 O O . PHE A 1 251 ? -19.729 -2.540 9.058 1.00 94.75 251 PHE A O 1
ATOM 2029 N N . GLU A 1 252 ? -21.255 -1.128 9.917 1.00 93.50 252 GLU A N 1
ATOM 2030 C CA . GLU A 1 252 ? -22.246 -1.307 8.848 1.00 93.50 252 GLU A CA 1
ATOM 2031 C C . GLU A 1 252 ? -21.645 -0.980 7.484 1.00 93.50 252 GLU A C 1
ATOM 2033 O O . GLU A 1 252 ? -21.712 -1.791 6.558 1.00 93.50 252 GLU A O 1
ATOM 2038 N N . LYS A 1 253 ? -20.959 0.161 7.371 1.00 93.12 253 LYS A N 1
ATOM 2039 C CA . LYS A 1 253 ? -20.270 0.555 6.140 1.00 93.12 253 LYS A CA 1
ATOM 2040 C C . LYS A 1 253 ? -19.233 -0.489 5.716 1.00 93.12 253 LYS A C 1
ATOM 2042 O O . LYS A 1 253 ? -19.166 -0.846 4.536 1.00 93.12 253 LYS A O 1
ATOM 2047 N N . ALA A 1 254 ? -18.460 -1.024 6.662 1.00 93.75 254 ALA A N 1
ATOM 2048 C CA . ALA A 1 254 ? -17.425 -2.018 6.392 1.00 93.75 254 ALA A CA 1
ATOM 2049 C C . ALA A 1 254 ? -17.966 -3.380 5.904 1.00 93.75 254 ALA A C 1
ATOM 2051 O 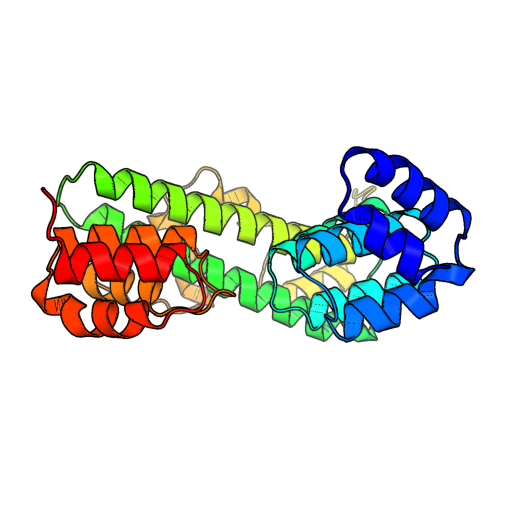O . ALA A 1 254 ? -17.224 -4.126 5.263 1.00 93.75 254 ALA A O 1
ATOM 2052 N N . THR A 1 255 ? -19.253 -3.702 6.096 1.00 93.38 255 THR A N 1
ATOM 2053 C CA . THR A 1 255 ? -19.866 -4.935 5.542 1.00 93.38 255 THR A CA 1
ATOM 2054 C C . THR A 1 255 ? -19.936 -4.961 4.011 1.00 93.38 255 THR A C 1
ATOM 2056 O O . THR A 1 255 ? -20.071 -6.027 3.404 1.00 93.38 255 THR A O 1
ATOM 2059 N N . THR A 1 256 ? -19.801 -3.799 3.370 1.00 92.06 256 THR A N 1
ATOM 2060 C CA . THR A 1 256 ? -19.791 -3.650 1.906 1.00 92.06 256 THR A CA 1
ATOM 2061 C C . THR A 1 256 ? -18.384 -3.475 1.336 1.00 92.06 256 THR A C 1
ATOM 2063 O O . THR A 1 256 ? -18.216 -3.276 0.133 1.00 92.06 256 THR A O 1
ATOM 2066 N N . ASP A 1 257 ? -17.354 -3.579 2.182 1.00 91.31 257 ASP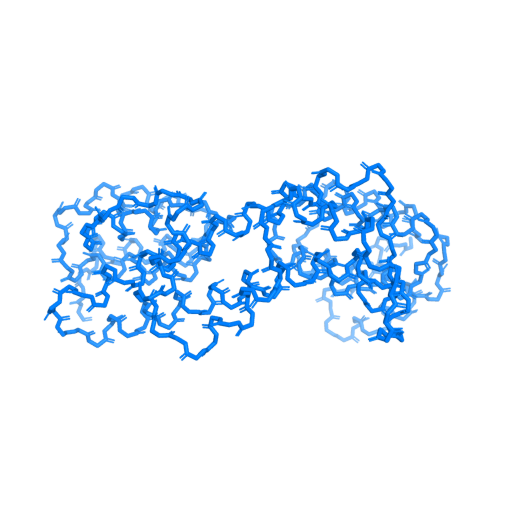 A N 1
ATOM 2067 C CA . ASP A 1 257 ? -15.974 -3.350 1.782 1.00 91.31 257 ASP A CA 1
ATOM 2068 C C . ASP A 1 257 ? -15.506 -4.373 0.721 1.00 91.31 257 ASP A C 1
ATOM 2070 O O . ASP A 1 257 ? -15.774 -5.578 0.842 1.00 91.31 257 ASP A O 1
ATOM 2074 N N . PRO A 1 258 ? -14.791 -3.936 -0.336 1.00 87.81 258 PRO A N 1
ATOM 2075 C CA . PRO A 1 258 ? -14.308 -4.840 -1.379 1.00 87.81 258 PRO A CA 1
ATOM 2076 C C . PRO A 1 258 ? -13.223 -5.817 -0.884 1.00 87.81 258 PRO A C 1
ATOM 2078 O O . PRO A 1 258 ? -12.938 -6.813 -1.553 1.00 87.81 258 PRO A O 1
ATOM 2081 N N . ALA A 1 259 ? -12.586 -5.565 0.263 1.00 88.75 259 ALA A N 1
ATOM 2082 C CA . ALA A 1 259 ? -11.658 -6.490 0.897 1.00 88.75 259 ALA A CA 1
ATOM 2083 C C . ALA A 1 259 ? -12.404 -7.509 1.770 1.00 88.75 259 ALA A C 1
ATOM 2085 O O . ALA A 1 259 ? -13.006 -7.155 2.781 1.00 88.75 259 ALA A O 1
ATOM 2086 N N . SER A 1 260 ? -12.282 -8.799 1.431 1.00 91.69 260 SER A N 1
ATOM 2087 C CA . SER A 1 260 ? -12.932 -9.889 2.174 1.00 91.69 260 SER A CA 1
ATOM 2088 C C . SER A 1 260 ? -12.623 -9.860 3.670 1.00 91.69 260 SER A C 1
ATOM 2090 O O . SER A 1 260 ? -13.550 -9.911 4.462 1.00 91.69 260 SER A O 1
ATOM 2092 N N . VAL A 1 261 ? -11.359 -9.667 4.059 1.00 93.56 261 VAL A N 1
ATOM 2093 C CA . VAL A 1 261 ? -10.943 -9.635 5.474 1.00 93.56 261 VAL A CA 1
ATOM 2094 C C . VAL A 1 261 ? -11.597 -8.505 6.280 1.00 93.56 261 VAL A C 1
ATOM 2096 O O . VAL A 1 261 ? -11.955 -8.709 7.439 1.00 93.56 261 VAL A O 1
ATOM 2099 N N . VAL A 1 262 ? -11.801 -7.331 5.671 1.00 93.62 262 VAL A N 1
ATOM 2100 C CA . VAL A 1 262 ? -12.441 -6.177 6.327 1.00 93.62 262 VAL A CA 1
ATOM 2101 C C . VAL A 1 262 ? -13.923 -6.476 6.512 1.00 93.62 262 VAL A C 1
ATOM 2103 O O . VAL A 1 262 ? -14.445 -6.404 7.622 1.00 93.62 262 VAL A O 1
ATOM 2106 N N . ARG A 1 263 ? -14.573 -6.918 5.435 1.00 94.75 263 ARG A N 1
ATOM 2107 C CA . ARG A 1 263 ? -15.985 -7.290 5.425 1.00 94.75 263 ARG A CA 1
ATOM 2108 C C . ARG A 1 263 ? -16.309 -8.429 6.391 1.00 94.75 263 ARG A C 1
ATOM 2110 O O . ARG A 1 263 ? -17.265 -8.334 7.150 1.00 94.75 263 ARG A O 1
ATOM 2117 N N . GLU A 1 264 ? -15.519 -9.498 6.397 1.00 93.38 264 GLU A N 1
ATOM 2118 C CA . GLU A 1 264 ? -15.696 -10.632 7.312 1.00 93.38 264 GLU A CA 1
ATOM 2119 C C . GLU A 1 264 ? -15.539 -10.211 8.773 1.00 93.38 264 GLU A C 1
ATOM 2121 O O . GLU A 1 264 ? -16.319 -10.640 9.624 1.00 93.38 264 GLU A O 1
ATOM 2126 N N . THR A 1 265 ? -14.564 -9.347 9.065 1.00 94.19 265 THR A N 1
ATOM 2127 C CA . THR A 1 265 ? -14.382 -8.792 10.411 1.00 94.19 265 THR A CA 1
ATOM 2128 C C . THR A 1 265 ? -15.582 -7.942 10.820 1.00 94.19 265 THR A C 1
ATOM 2130 O O . THR A 1 265 ? -16.100 -8.136 11.916 1.00 94.19 265 THR A O 1
ATOM 2133 N N . ALA A 1 266 ? -16.087 -7.087 9.924 1.00 93.44 266 ALA A N 1
ATOM 2134 C CA . ALA A 1 266 ? -17.286 -6.281 10.152 1.00 93.44 266 ALA A CA 1
ATOM 2135 C C . ALA A 1 266 ? -18.520 -7.147 10.476 1.00 93.44 266 ALA A C 1
ATOM 2137 O O . ALA A 1 266 ? -19.218 -6.902 11.458 1.00 93.44 266 ALA A O 1
ATOM 2138 N N . TYR A 1 267 ? -18.748 -8.224 9.714 1.00 93.12 267 TYR A N 1
ATOM 2139 C CA . TYR A 1 267 ? -19.831 -9.171 10.002 1.00 93.12 267 TYR A CA 1
ATOM 2140 C C . TYR A 1 267 ? -19.668 -9.857 11.365 1.00 93.12 267 TYR A C 1
ATOM 2142 O O . TYR A 1 267 ? -20.657 -10.061 12.073 1.00 93.12 267 TYR A O 1
ATOM 2150 N N . LYS A 1 268 ? -18.438 -10.216 11.752 1.00 91.06 268 LYS A N 1
ATOM 2151 C CA . LYS A 1 268 ? -18.176 -10.841 13.056 1.00 91.06 268 LYS A CA 1
ATOM 2152 C C . LYS A 1 268 ? -18.514 -9.898 14.212 1.00 91.06 268 LYS A C 1
ATOM 2154 O O . LYS A 1 268 ? -19.238 -10.312 15.113 1.00 91.06 268 LYS A O 1
ATOM 2159 N N . VAL A 1 269 ? -18.051 -8.646 14.160 1.00 90.62 269 VAL A N 1
ATOM 2160 C CA . VAL A 1 269 ? -18.287 -7.668 15.239 1.00 90.62 269 VAL A CA 1
ATOM 2161 C C . VAL A 1 269 ? -19.757 -7.237 15.342 1.00 90.62 269 VAL A C 1
ATOM 2163 O O . VAL A 1 269 ? -20.254 -7.012 16.445 1.00 90.62 269 VAL A O 1
ATOM 2166 N N . LEU A 1 270 ? -20.487 -7.183 14.220 1.00 88.25 270 LEU A N 1
ATOM 2167 C CA . LEU A 1 270 ? -21.908 -6.815 14.211 1.00 88.25 270 LEU A CA 1
ATOM 2168 C C . LEU A 1 270 ? -22.822 -7.934 14.711 1.00 88.25 270 LEU A C 1
ATOM 2170 O O . LEU A 1 270 ? -23.641 -7.706 15.600 1.00 88.25 270 LEU A O 1
ATOM 2174 N N . TYR A 1 271 ? -22.689 -9.133 14.140 1.00 84.38 271 TYR A N 1
ATOM 2175 C CA . TYR A 1 271 ? -23.718 -10.173 14.260 1.00 84.38 271 TYR A CA 1
ATOM 2176 C C . TYR A 1 271 ? -23.306 -11.365 15.109 1.00 84.38 271 TYR A C 1
ATOM 2178 O O . TYR A 1 271 ? -24.171 -12.091 15.592 1.00 84.38 271 TYR A O 1
ATOM 2186 N N . LYS A 1 272 ? -22.001 -11.614 15.250 1.00 69.38 272 LYS A N 1
ATOM 2187 C CA . LYS A 1 272 ? -21.514 -12.824 15.919 1.00 69.38 272 LYS A CA 1
ATOM 2188 C C . LYS A 1 272 ? -20.999 -12.599 17.327 1.00 69.38 272 LYS A C 1
ATOM 2190 O O . LYS A 1 272 ? -20.779 -13.624 17.951 1.00 69.38 272 LYS A O 1
ATOM 2195 N N . GLY A 1 273 ? -20.848 -11.336 17.760 1.00 60.34 273 GLY A N 1
ATOM 2196 C CA . GLY A 1 273 ? -20.448 -10.882 19.101 1.00 60.34 273 GLY A CA 1
ATOM 2197 C C . GLY A 1 273 ? -19.609 -11.898 19.866 1.00 60.34 273 GLY A C 1
ATOM 2198 O O . GLY A 1 273 ? -20.190 -12.836 20.389 1.00 60.34 273 GLY A O 1
ATOM 2199 N N . ASP A 1 274 ? -18.285 -11.716 19.891 1.00 49.72 274 ASP A N 1
ATOM 2200 C CA . ASP A 1 274 ? -17.292 -12.680 20.400 1.00 49.72 274 ASP A CA 1
ATOM 2201 C C . ASP A 1 274 ? -17.844 -13.711 21.404 1.00 49.72 274 ASP A C 1
ATOM 2203 O O . ASP A 1 274 ? -18.070 -13.402 22.574 1.00 49.72 274 ASP A O 1
ATOM 2207 N N . LYS A 1 275 ? -18.057 -14.938 20.914 1.00 38.94 275 LYS A N 1
ATOM 2208 C CA . LYS A 1 275 ? -17.973 -16.149 21.731 1.00 38.94 275 LYS A CA 1
ATOM 2209 C C . LYS A 1 275 ? -16.546 -16.665 21.683 1.00 38.94 275 LYS A C 1
ATOM 2211 O O . LYS A 1 275 ? -15.973 -16.638 20.567 1.00 38.94 275 LYS A O 1
#

pLDDT: mean 79.31, std 17.18, range [26.05, 95.25]

Foldseek 3Di:
DLVVLLVLCPPPVCNVVSLVVLLVCAPVCLVVLLVCLLVVVDDLVSLLSSLVSLLNRPDPSSLVSLLSSCQPDLDLSSNVSSLVSCVVVLAADDPVSLVSLLVVLLVLLLLLLLLLLLLVQLVPQPDDDPLSVVLNVQSVVSNVSSLVSNVSSVSNQPPPDPPPPDDDCPVSVVSVVVSVDPVVLSVVPPPDDSVVNNVVSCVVNVDDRDHNQVSLLCQLPPDCSNHPPSSNLSSLVVNLVPPLVSCVVSLVVQCPPPDPSSNVSSCCSPPVPDD